Protein AF-0000000085045899 (afdb_homodimer)

Solvent-accessible surface area (backbone atoms only — not comparable to full-atom values): 15196 Å² total; per-residue (Å²): 88,76,44,73,64,54,84,86,39,36,62,47,49,21,53,46,34,35,70,68,71,35,73,58,49,57,67,59,37,42,55,34,45,53,58,45,74,71,32,87,52,40,51,44,39,30,31,39,57,98,92,35,63,47,31,40,37,30,33,37,62,45,80,40,88,75,44,80,58,29,30,30,34,50,73,43,75,41,57,39,74,95,51,65,90,69,50,59,64,56,54,50,51,51,51,51,51,50,51,31,48,74,72,57,22,41,32,44,31,35,72,42,58,68,52,76,88,34,51,65,57,51,52,51,41,43,75,70,59,31,42,78,52,23,37,24,31,42,26,79,53,134,88,77,43,73,64,56,85,86,41,35,61,47,49,19,54,46,32,34,70,68,71,35,72,58,50,56,68,57,36,43,53,34,44,54,59,45,75,71,32,87,51,40,50,44,40,31,32,37,56,94,93,34,63,45,30,40,38,30,34,37,59,45,80,42,87,73,43,79,58,28,28,30,35,49,75,42,76,41,56,41,74,93,52,67,89,69,50,58,64,56,55,49,50,50,50,51,52,50,52,30,49,74,72,57,22,42,31,44,30,37,70,41,60,67,52,77,89,34,50,64,57,54,53,51,41,42,75,70,59,31,42,79,54,23,37,24,30,41,25,79,53,132

InterPro domains:
  IPR000182 GNAT domain [PF00583] (26-130)
  IPR000182 GNAT domain [PS51186] (1-142)
  IPR016181 Acyl-CoA N-acyltransferase [SSF55729] (1-131)
  IPR050832 Bacterial Acetyltransferase [PTHR43877] (2-140)

Radius of gyration: 19.24 Å; Cα contacts (8 Å, |Δi|>4): 571; chains: 2; bounding box: 38×59×46 Å

Foldseek 3Di:
DKDWDDLVCLVLVQVQCVQVVHHDDSVVSSVVVVVQVVDPQKTKMFDDDPNHTFWMWIKGWAQDPVDGAIEIETDDTGGHPVCPPVCRSVVRVVVVVVVCVVVRHDYYYYDDDDDPVCVVVVVVCVVVPDDDDDDDDDDDDD/DKDWDDLVCLQLVQVQCVQVVHHDDSVVSSVVVVVQVVDPQKTKMFDDDPNHTFWMWIKGWAQDPVDGAIEIETDDTGGHPVCPPVCRSVVRVVVVVVVCVVVRHDYYYYDDDDDPVCVVVVVVCVVVPDDDDDDDDDDDDD

Nearest PDB structures (foldseek):
  8a9n-assembly1_B  TM=8.758E-01  e=1.890E-12  Acinetobacter baumannii
  8a9o-assembly1_A  TM=8.735E-01  e=2.299E-12  Acinetobacter baumannii
  8a9o-assembly1_B  TM=8.723E-01  e=9.058E-12  Acinetobacter baumannii
  4yfj-assembly1_A  TM=8.012E-01  e=1.630E-11  Pseudomonas aeruginosa
  7n1l-assembly7_P  TM=8.371E-01  e=1.501E-10  Brucella abortus 2308

Sequence (284 aa):
MIREATKQDIGGLAELMGELGYPTNIDEMNYRMSNILSNNAYQTYVYEEDEKLLGMIGMILCYRFEKSESYIRVVAFVVNSGLRGNGIGTKLLNEAENWAKKQGAKMVTLNSGNRTERNDAHNYYIRRGFEGKATGFYKQLNMIREATKQDIGGLAELMGELGYPTNIDEMNYRMSNILSNNAYQTYVYEEDEKLLGMIGMILCYRFEKSESYIRVVAFVVNSGLRGNGIGTKLLNEAENWAKKQGAKMVTLNSGNRTERNDAHNYYIRRGFEGKATGFYKQLN

Secondary structure (DSSP, 8-state):
-EEE--GGGHHHHHHHHHHHT----HHHHHHHHHHHHT-TTEEEEEEEETTEEEEEEEEEEE--SS-SSEEEEEEEEEE-GGGTTSSHHHHHHHHHHHHHHHTTEEEEEEEEE-SGGGHHHHHHHHHTT-EEEEEEEEEE--/-EEE--GGGHHHHHHHHHHHT----HHHHHHHHHHHHT-TTEEEEEEEETTEEEEEEEEEEE--SS-SSEEEEEEEEEE-GGGTTSSHHHHHHHHHHHHHHHTTEEEEEEEEE-SGGGHHHHHHHHHTT-EEEEEEEEEE--

pLDDT: mean 96.41, std 4.26, range [71.75, 98.88]

Structure (mmCIF, N/CA/C/O backbone):
data_AF-0000000085045899-model_v1
#
loop_
_entity.id
_entity.type
_entity.pdbx_description
1 polymer 'GCN5-related N-acetyltransferase'
#
loop_
_atom_site.group_PDB
_atom_site.id
_atom_site.type_symbol
_atom_site.label_atom_id
_atom_site.label_alt_id
_atom_site.label_comp_id
_atom_site.label_asym_id
_atom_site.label_entity_id
_atom_site.label_seq_id
_atom_site.pdbx_PDB_ins_code
_atom_site.Cartn_x
_atom_site.Cartn_y
_atom_site.Cartn_z
_atom_site.occupancy
_atom_site.B_iso_or_equiv
_atom_site.auth_seq_id
_atom_site.auth_comp_id
_atom_site.auth_asym_id
_atom_site.auth_atom_id
_atom_site.pdbx_PDB_model_num
ATOM 1 N N . MET A 1 1 ? -3.051 -27.109 -5.91 1 94.62 1 MET A N 1
ATOM 2 C CA . MET A 1 1 ? -3.424 -26.828 -4.527 1 94.62 1 MET A CA 1
ATOM 3 C C . MET A 1 1 ? -2.873 -25.484 -4.078 1 94.62 1 MET A C 1
ATOM 5 O O . MET A 1 1 ? -1.792 -25.078 -4.504 1 94.62 1 MET A O 1
ATOM 9 N N . ILE A 1 2 ? -3.588 -24.781 -3.232 1 98.06 2 ILE A N 1
ATOM 10 C CA . ILE A 1 2 ? -3.145 -23.516 -2.658 1 98.06 2 ILE A CA 1
ATOM 11 C C . ILE A 1 2 ? -2.521 -23.766 -1.285 1 98.06 2 ILE A C 1
ATOM 13 O O . ILE A 1 2 ? -3.072 -24.516 -0.474 1 98.06 2 ILE A O 1
ATOM 17 N N . ARG A 1 3 ? -1.423 -23.156 -1.038 1 98.5 3 ARG A N 1
ATOM 18 C CA . ARG A 1 3 ? -0.764 -23.234 0.262 1 98.5 3 ARG A CA 1
ATOM 19 C C . ARG A 1 3 ? 0.099 -22 0.51 1 98.5 3 ARG A C 1
ATOM 21 O O . ARG A 1 3 ? 0.328 -21.203 -0.402 1 98.5 3 ARG A O 1
ATOM 28 N N . GLU A 1 4 ? 0.569 -21.875 1.759 1 98.62 4 GLU A N 1
ATOM 29 C CA . GLU A 1 4 ? 1.488 -20.797 2.078 1 98.62 4 GLU A CA 1
ATOM 30 C C . GLU A 1 4 ? 2.865 -21.031 1.466 1 98.62 4 GLU A C 1
ATOM 32 O O . GLU A 1 4 ? 3.35 -22.172 1.445 1 98.62 4 GLU A O 1
ATOM 37 N N . ALA A 1 5 ? 3.447 -20.016 0.967 1 98.75 5 ALA A N 1
ATOM 38 C CA . ALA A 1 5 ? 4.809 -20.109 0.446 1 98.75 5 ALA A CA 1
ATOM 39 C C . ALA A 1 5 ? 5.812 -20.359 1.569 1 98.75 5 ALA A C 1
ATOM 41 O O . ALA A 1 5 ? 5.602 -19.922 2.703 1 98.75 5 ALA A O 1
ATOM 42 N N . THR A 1 6 ? 6.887 -21.062 1.275 1 98.06 6 THR A N 1
ATOM 43 C CA . THR A 1 6 ? 7.988 -21.297 2.203 1 98.06 6 THR A CA 1
ATOM 44 C C . THR A 1 6 ? 9.328 -20.969 1.547 1 98.06 6 THR A C 1
ATOM 46 O O . THR A 1 6 ? 9.383 -20.672 0.353 1 98.06 6 THR A O 1
ATOM 49 N N . LYS A 1 7 ? 10.375 -21.078 2.32 1 97.5 7 LYS A N 1
ATOM 50 C CA . LYS A 1 7 ? 11.719 -20.812 1.811 1 97.5 7 LYS A CA 1
ATOM 51 C C . LYS A 1 7 ? 12.102 -21.828 0.735 1 97.5 7 LYS A C 1
ATOM 53 O O . LYS A 1 7 ? 12.977 -21.562 -0.089 1 97.5 7 LYS A O 1
ATOM 58 N N . GLN A 1 8 ? 11.453 -22.906 0.696 1 97.62 8 GLN A N 1
ATOM 59 C CA . GLN A 1 8 ? 11.766 -23.938 -0.283 1 97.62 8 GLN A CA 1
ATOM 60 C C . GLN A 1 8 ? 11.211 -23.578 -1.659 1 97.62 8 GLN A C 1
ATOM 62 O O . GLN A 1 8 ? 11.562 -24.203 -2.66 1 97.62 8 GLN A O 1
ATOM 67 N N . ASP A 1 9 ? 10.43 -22.531 -1.702 1 98.44 9 ASP A N 1
ATOM 68 C CA . ASP A 1 9 ? 9.727 -22.188 -2.938 1 98.44 9 ASP A CA 1
ATOM 69 C C . ASP A 1 9 ? 10.492 -21.141 -3.732 1 98.44 9 ASP A C 1
ATOM 71 O O . ASP A 1 9 ? 10.023 -20.672 -4.773 1 98.44 9 ASP A O 1
ATOM 75 N N . ILE A 1 10 ? 11.648 -20.75 -3.334 1 98.56 10 ILE A N 1
ATOM 76 C CA . ILE A 1 10 ? 12.367 -19.609 -3.867 1 98.56 10 ILE A CA 1
ATOM 77 C C . ILE A 1 10 ? 12.555 -19.766 -5.375 1 98.56 10 ILE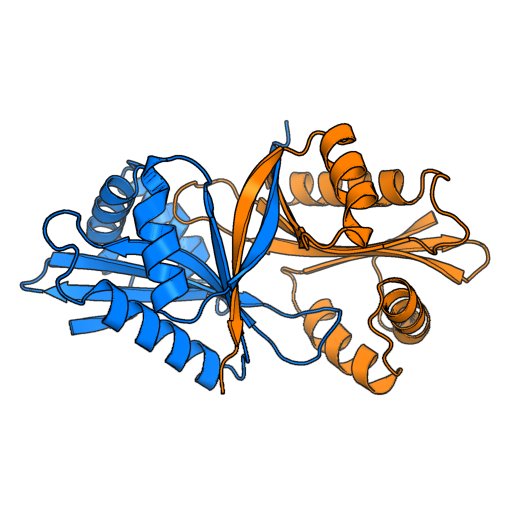 A C 1
ATOM 79 O O . ILE A 1 10 ? 12.344 -18.812 -6.137 1 98.56 10 ILE A O 1
ATOM 83 N N . GLY A 1 11 ? 12.953 -20.906 -5.801 1 98.12 11 GLY A N 1
ATOM 84 C CA . GLY A 1 11 ? 13.125 -21.125 -7.227 1 98.12 11 GLY A CA 1
ATOM 85 C C . GLY A 1 11 ? 11.859 -20.922 -8.023 1 98.12 11 GLY A C 1
ATOM 86 O O . GLY A 1 11 ? 11.859 -20.219 -9.031 1 98.12 11 GLY A O 1
ATOM 87 N N . GLY A 1 12 ? 10.75 -21.562 -7.633 1 98.06 12 GLY A N 1
ATOM 88 C CA . GLY A 1 12 ? 9.469 -21.406 -8.297 1 98.06 12 GLY A CA 1
ATOM 89 C C . GLY A 1 12 ? 8.961 -19.969 -8.266 1 98.06 12 GLY A C 1
ATOM 90 O O . GLY A 1 12 ? 8.352 -19.5 -9.227 1 98.06 12 GLY A O 1
ATOM 91 N N . LEU A 1 13 ? 9.242 -19.281 -7.176 1 98.62 13 LEU A N 1
ATOM 92 C CA . LEU A 1 13 ? 8.844 -17.875 -7.059 1 98.62 13 LEU A CA 1
ATOM 93 C C . LEU A 1 13 ? 9.633 -17 -8.023 1 98.62 13 LEU A C 1
ATOM 95 O O . LEU A 1 13 ? 9.086 -16.078 -8.625 1 98.62 13 LEU A O 1
ATOM 99 N N . ALA A 1 14 ? 10.906 -17.328 -8.133 1 98.44 14 ALA A N 1
ATOM 100 C CA . ALA A 1 14 ? 11.727 -16.594 -9.094 1 98.44 14 ALA A CA 1
ATOM 101 C C . ALA A 1 14 ? 11.195 -16.766 -10.516 1 98.44 14 ALA A C 1
ATOM 103 O O . ALA A 1 14 ? 11.141 -15.797 -11.281 1 98.44 14 ALA A O 1
ATOM 104 N N . GLU A 1 15 ? 10.82 -17.953 -10.852 1 97.44 15 GLU A N 1
ATOM 105 C CA . GLU A 1 15 ? 10.25 -18.219 -12.164 1 97.44 15 GLU A CA 1
ATOM 106 C C . GLU A 1 15 ? 8.969 -17.422 -12.383 1 97.44 15 GLU A C 1
ATOM 108 O O . GLU A 1 15 ? 8.773 -16.828 -13.453 1 97.44 15 GLU A O 1
ATOM 113 N N . LEU A 1 16 ? 8.125 -17.344 -11.406 1 97.56 16 LEU A N 1
ATOM 114 C CA . LEU A 1 16 ? 6.863 -16.609 -11.5 1 97.56 16 LEU A CA 1
ATOM 115 C C . LEU A 1 16 ? 7.109 -15.117 -11.633 1 97.56 16 LEU A C 1
ATOM 117 O O . LEU A 1 16 ? 6.352 -14.414 -12.305 1 97.56 16 LEU A O 1
ATOM 121 N N . MET A 1 17 ? 8.18 -14.625 -10.93 1 97.75 17 MET A N 1
ATOM 122 C CA . MET A 1 17 ? 8.547 -13.227 -11.109 1 97.75 17 MET A CA 1
ATOM 123 C C . MET A 1 17 ? 8.867 -12.93 -12.57 1 97.75 17 MET A C 1
ATOM 125 O O . MET A 1 17 ? 8.531 -11.859 -13.078 1 97.75 17 MET A O 1
ATOM 129 N N . GLY A 1 18 ? 9.508 -13.844 -13.211 1 95.56 18 GLY A N 1
ATOM 130 C CA . GLY A 1 18 ? 9.727 -13.711 -14.641 1 95.56 18 GLY A CA 1
ATOM 131 C C . GLY A 1 18 ? 8.438 -13.617 -15.438 1 95.56 18 GLY A C 1
ATOM 132 O O . GLY A 1 18 ? 8.328 -12.789 -16.344 1 95.56 18 GLY A O 1
ATOM 133 N N . GLU A 1 19 ? 7.41 -14.445 -15.094 1 92.62 19 GLU A N 1
ATOM 134 C CA . GLU A 1 19 ? 6.094 -14.414 -15.727 1 92.62 19 GLU A CA 1
ATOM 135 C C . GLU A 1 19 ? 5.43 -13.047 -15.547 1 92.62 19 GLU A C 1
ATOM 137 O O . GLU A 1 19 ? 4.719 -12.578 -16.438 1 92.62 19 GLU A O 1
ATOM 142 N N . LEU A 1 20 ? 5.723 -12.414 -14.445 1 92.94 20 LEU A N 1
ATOM 143 C CA . LEU A 1 20 ? 5.141 -11.117 -14.125 1 92.94 20 LEU A CA 1
ATOM 144 C C . LEU A 1 20 ? 5.848 -10 -14.883 1 92.94 20 LEU A C 1
ATOM 146 O O . LEU A 1 20 ? 5.355 -8.867 -14.938 1 92.94 20 LEU A O 1
ATOM 150 N N . GLY A 1 21 ? 7 -10.352 -15.477 1 92.75 21 GLY A N 1
ATOM 151 C CA . GLY A 1 21 ? 7.73 -9.367 -16.266 1 92.75 21 GLY A CA 1
ATOM 152 C C . GLY A 1 21 ? 8.969 -8.836 -15.57 1 92.75 21 GLY A C 1
ATOM 153 O O . GLY A 1 21 ? 9.547 -7.844 -16 1 92.75 21 GLY A O 1
ATOM 154 N N . TYR A 1 22 ? 9.375 -9.523 -14.445 1 96.38 22 TYR A N 1
ATOM 155 C CA . TYR A 1 22 ? 10.523 -9.094 -13.648 1 96.38 22 TYR A CA 1
ATOM 156 C C . TYR A 1 22 ? 11.484 -10.25 -13.422 1 96.38 22 TYR A C 1
ATOM 158 O O . TYR A 1 22 ? 11.633 -10.742 -12.305 1 96.38 22 TYR A O 1
ATOM 166 N N . PRO A 1 23 ? 12.141 -10.586 -14.523 1 97.19 23 PRO A N 1
ATOM 167 C CA . PRO A 1 23 ? 13.094 -11.68 -14.344 1 97.19 23 PRO A CA 1
ATOM 168 C C . PRO A 1 23 ? 14.102 -11.422 -13.227 1 97.19 23 PRO A C 1
ATOM 170 O O . PRO A 1 23 ? 14.531 -10.289 -13.031 1 97.19 23 PRO A O 1
ATOM 173 N N . THR A 1 24 ? 14.391 -12.438 -12.453 1 97.69 24 THR A N 1
ATOM 174 C CA . THR A 1 24 ? 15.305 -12.336 -11.32 1 97.69 24 THR A CA 1
ATOM 175 C C . THR A 1 24 ? 16.031 -13.664 -11.102 1 97.69 24 THR A C 1
ATOM 177 O O . THR A 1 24 ? 15.625 -14.695 -11.633 1 97.69 24 THR A O 1
ATOM 180 N N . ASN A 1 25 ? 17.125 -13.617 -10.383 1 97.31 25 ASN A N 1
ATOM 181 C CA . ASN A 1 25 ? 17.828 -14.859 -10.047 1 97.31 25 ASN A CA 1
ATOM 182 C C . ASN A 1 25 ? 17.484 -15.328 -8.641 1 97.31 25 ASN A C 1
ATOM 184 O O . ASN A 1 25 ? 16.828 -14.609 -7.879 1 97.31 25 ASN A O 1
ATOM 188 N N . ILE A 1 26 ? 17.922 -16.5 -8.336 1 97.94 26 ILE A N 1
ATOM 189 C CA . ILE A 1 26 ? 17.562 -17.188 -7.102 1 97.94 26 ILE A CA 1
ATOM 190 C C . ILE A 1 26 ? 18.078 -16.391 -5.902 1 97.94 26 ILE A C 1
ATOM 192 O O . ILE A 1 26 ? 17.406 -16.281 -4.883 1 97.94 26 ILE A O 1
ATOM 196 N N . ASP A 1 27 ? 19.25 -15.828 -6.031 1 98.25 27 ASP A N 1
ATOM 197 C CA . ASP A 1 27 ? 19.844 -15.094 -4.922 1 98.25 27 ASP A CA 1
ATOM 198 C C . ASP A 1 27 ? 19.047 -13.836 -4.59 1 98.25 27 ASP A C 1
ATOM 200 O O . ASP A 1 27 ? 18.781 -13.555 -3.422 1 98.25 27 ASP A O 1
ATOM 204 N N . GLU A 1 28 ? 18.688 -13.156 -5.574 1 98.19 28 GLU A N 1
ATOM 205 C CA . GLU A 1 28 ? 17.875 -11.961 -5.379 1 98.19 28 GLU A CA 1
ATOM 206 C C . GLU A 1 28 ? 16.5 -12.305 -4.816 1 98.19 28 GLU A C 1
ATOM 208 O O . GLU A 1 28 ? 16.016 -11.641 -3.902 1 98.19 28 GLU A O 1
ATOM 213 N N . MET A 1 29 ? 15.961 -13.352 -5.387 1 98.62 29 MET A N 1
ATOM 214 C CA . MET A 1 29 ? 14.648 -13.766 -4.887 1 98.62 29 MET A CA 1
ATOM 215 C C . MET A 1 29 ? 14.742 -14.227 -3.434 1 98.62 29 MET A C 1
ATOM 217 O O . MET A 1 29 ? 13.852 -13.93 -2.631 1 98.62 29 MET A O 1
ATOM 221 N N . ASN A 1 30 ? 15.766 -14.898 -3.135 1 98.62 30 ASN A N 1
ATOM 222 C CA . ASN A 1 30 ? 15.977 -15.328 -1.756 1 98.62 30 ASN A CA 1
ATOM 223 C C . ASN A 1 30 ? 16.078 -14.133 -0.808 1 98.62 30 ASN A C 1
ATOM 225 O O . ASN A 1 30 ? 15.484 -14.156 0.278 1 98.62 30 ASN A O 1
ATOM 229 N N . TYR A 1 31 ? 16.766 -13.164 -1.213 1 98.44 31 TYR A N 1
ATOM 230 C CA . TYR A 1 31 ? 16.906 -11.953 -0.411 1 98.44 31 TYR A CA 1
ATOM 231 C C . TYR A 1 31 ? 15.547 -11.305 -0.178 1 98.44 31 TYR A C 1
ATOM 233 O O . TYR A 1 31 ? 15.18 -11.008 0.962 1 98.44 31 TYR A O 1
ATOM 241 N N . ARG A 1 32 ? 14.844 -11.117 -1.212 1 98.5 32 ARG A N 1
ATOM 242 C CA . ARG A 1 32 ? 13.531 -10.484 -1.119 1 98.5 32 ARG A CA 1
ATOM 243 C C . ARG A 1 32 ? 12.602 -11.281 -0.212 1 98.5 32 ARG A C 1
ATOM 245 O O . ARG A 1 32 ? 11.969 -10.719 0.685 1 98.5 32 ARG A O 1
ATOM 252 N N . MET A 1 33 ? 12.602 -12.602 -0.404 1 98.56 33 MET A N 1
ATOM 253 C CA . MET A 1 33 ? 11.664 -13.445 0.33 1 98.56 33 MET A CA 1
ATOM 254 C C . MET A 1 33 ? 12.086 -13.586 1.788 1 98.56 33 MET A C 1
ATOM 256 O O . MET A 1 33 ? 11.25 -13.789 2.666 1 98.56 33 MET A O 1
ATOM 260 N N . SER A 1 34 ? 13.352 -13.438 2.031 1 98.19 34 SER A N 1
ATOM 261 C CA . SER A 1 34 ? 13.781 -13.445 3.424 1 98.19 34 SER A CA 1
ATOM 262 C C . SER A 1 34 ? 13.156 -12.305 4.207 1 98.19 34 SER A C 1
ATOM 264 O O . SER A 1 34 ? 12.734 -12.484 5.355 1 98.19 34 SER A O 1
ATOM 266 N N . ASN A 1 35 ? 13.062 -11.125 3.611 1 97.31 35 ASN A N 1
ATOM 267 C CA . ASN A 1 35 ? 12.422 -9.977 4.238 1 97.31 35 ASN A CA 1
ATOM 268 C C . ASN A 1 35 ? 10.914 -10.172 4.355 1 97.31 35 ASN A C 1
ATOM 270 O O . ASN A 1 35 ? 10.32 -9.859 5.391 1 97.31 35 ASN A O 1
ATOM 274 N N . ILE A 1 36 ? 10.359 -10.75 3.326 1 98.38 36 ILE A N 1
ATOM 275 C CA . ILE A 1 36 ? 8.914 -10.867 3.244 1 98.38 36 ILE A CA 1
ATOM 276 C C . ILE A 1 36 ? 8.43 -11.977 4.176 1 98.38 36 ILE A C 1
ATOM 278 O O . ILE A 1 36 ? 7.492 -11.781 4.953 1 98.38 36 ILE A O 1
ATOM 282 N N . LEU A 1 37 ? 9.117 -13.109 4.152 1 97.75 37 LEU A N 1
ATOM 283 C CA . LEU A 1 37 ? 8.664 -14.273 4.914 1 97.75 37 LEU A CA 1
ATOM 284 C C . LEU A 1 37 ? 8.906 -14.07 6.41 1 97.75 37 LEU A C 1
ATOM 286 O O . LEU A 1 37 ? 8.227 -14.68 7.238 1 97.75 37 LEU A O 1
ATOM 290 N N . SER A 1 38 ? 9.797 -13.203 6.77 1 96.69 38 SER A N 1
ATOM 291 C CA . SER A 1 38 ? 10.109 -12.969 8.172 1 96.69 38 SER A CA 1
ATOM 292 C C . SER A 1 38 ? 9.211 -11.891 8.766 1 96.69 38 SER A C 1
ATOM 294 O O . SER A 1 38 ? 9.281 -11.602 9.969 1 96.69 38 SER A O 1
ATOM 296 N N . ASN A 1 39 ? 8.453 -11.25 8.016 1 97.12 39 ASN A N 1
ATOM 297 C CA . ASN A 1 39 ? 7.559 -10.172 8.422 1 97.12 39 ASN A CA 1
ATOM 298 C C . ASN A 1 39 ? 6.117 -10.664 8.555 1 97.12 39 ASN A C 1
ATOM 300 O O . ASN A 1 39 ? 5.469 -10.977 7.555 1 97.12 39 ASN A O 1
ATOM 304 N N . ASN A 1 40 ? 5.566 -10.617 9.742 1 95.94 40 ASN A N 1
ATOM 305 C CA . ASN A 1 40 ? 4.262 -11.195 10.031 1 95.94 40 ASN A CA 1
ATOM 306 C C . ASN A 1 40 ? 3.137 -10.406 9.367 1 95.94 40 ASN A C 1
ATOM 308 O O . ASN A 1 40 ? 1.998 -10.875 9.312 1 95.94 40 ASN A O 1
ATOM 312 N N . ALA A 1 41 ? 3.441 -9.258 8.891 1 97.5 41 ALA A N 1
ATOM 313 C CA . ALA A 1 41 ? 2.418 -8.477 8.203 1 97.5 41 ALA A CA 1
ATOM 314 C C . ALA A 1 41 ? 2.195 -9 6.781 1 97.5 41 ALA A C 1
ATOM 316 O O . ALA A 1 41 ? 1.201 -8.656 6.137 1 97.5 41 ALA A O 1
ATOM 317 N N . TYR A 1 42 ? 3.148 -9.773 6.32 1 98.62 42 TYR A N 1
ATOM 318 C CA . TYR A 1 42 ? 3.053 -10.289 4.961 1 98.62 42 TYR A CA 1
ATOM 319 C C . TYR A 1 42 ? 2.492 -11.703 4.949 1 98.62 42 TYR A C 1
ATOM 321 O O . TYR A 1 42 ? 2.643 -12.445 5.926 1 98.62 42 TYR A O 1
ATOM 329 N N . GLN A 1 43 ? 1.85 -12 3.875 1 98.75 43 GLN A N 1
ATOM 330 C CA . GLN A 1 43 ? 1.394 -13.352 3.574 1 98.75 43 GLN A CA 1
ATOM 331 C C . GLN A 1 43 ? 1.499 -13.648 2.082 1 98.75 43 GLN A C 1
ATOM 333 O O . 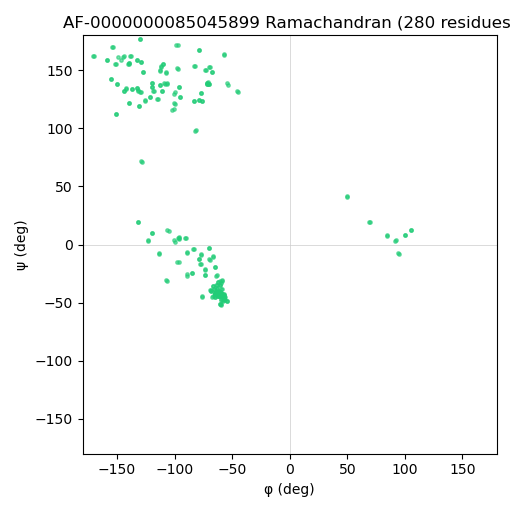GLN A 1 43 ? 1.165 -12.805 1.249 1 98.75 43 GLN A O 1
ATOM 338 N N . THR A 1 44 ? 2.07 -14.781 1.79 1 98.88 44 THR A N 1
ATOM 339 C CA . THR A 1 44 ? 2.205 -15.203 0.401 1 98.88 44 THR A CA 1
ATOM 340 C C . THR A 1 44 ? 1.602 -16.594 0.196 1 98.88 44 THR A C 1
ATOM 342 O O . THR A 1 44 ? 1.955 -17.547 0.902 1 98.88 44 THR A O 1
ATOM 345 N N . TYR A 1 45 ? 0.671 -16.656 -0.746 1 98.88 45 TYR A N 1
ATOM 346 C CA . TYR A 1 45 ? 0.12 -17.938 -1.164 1 98.88 45 TYR A CA 1
ATOM 347 C C . TYR A 1 45 ? 0.62 -18.328 -2.553 1 98.88 45 TYR A C 1
ATOM 349 O O . TYR A 1 45 ? 0.849 -17.453 -3.396 1 98.88 45 TYR A O 1
ATOM 357 N N . VAL A 1 46 ? 0.758 -19.656 -2.74 1 98.81 46 VAL A N 1
ATOM 358 C CA . VAL A 1 46 ? 1.125 -20.188 -4.051 1 98.81 46 VAL A CA 1
ATOM 359 C C . VAL A 1 46 ? 0.131 -21.266 -4.469 1 98.81 46 VAL A C 1
ATOM 361 O O . VAL A 1 46 ? -0.535 -21.875 -3.623 1 98.81 46 VAL A O 1
ATOM 364 N N . TYR A 1 47 ? -0.066 -21.359 -5.738 1 98.56 47 TYR A N 1
ATOM 365 C CA . TYR A 1 47 ? -0.759 -22.484 -6.344 1 98.56 47 TYR A CA 1
ATOM 366 C C . TYR A 1 47 ? 0.233 -23.469 -6.941 1 98.56 47 TYR A C 1
ATOM 368 O O . TYR A 1 47 ? 1.032 -23.109 -7.809 1 98.56 47 TYR A O 1
ATOM 376 N N . GLU A 1 48 ? 0.161 -24.688 -6.473 1 97.94 48 GLU A N 1
ATOM 377 C CA . GLU A 1 48 ? 1.091 -25.719 -6.91 1 97.94 48 GLU A CA 1
ATOM 378 C C . GLU A 1 48 ? 0.352 -26.875 -7.582 1 97.94 48 GLU A C 1
ATOM 380 O O . GLU A 1 48 ? -0.7 -27.312 -7.105 1 97.94 48 GLU A O 1
ATOM 385 N N . GLU A 1 49 ? 0.831 -27.266 -8.695 1 95.5 49 GLU A N 1
ATOM 386 C CA . GLU A 1 49 ? 0.396 -28.469 -9.383 1 95.5 49 GLU A CA 1
ATOM 387 C C . GLU A 1 49 ? 1.586 -29.25 -9.945 1 95.5 49 GLU A C 1
ATOM 389 O O . GLU A 1 49 ? 2.461 -28.672 -10.586 1 95.5 49 GLU A O 1
ATOM 394 N N . ASP A 1 50 ? 1.601 -30.641 -9.719 1 94 50 ASP A N 1
ATOM 395 C CA . ASP A 1 50 ? 2.66 -31.516 -10.211 1 94 50 ASP A CA 1
ATOM 396 C C . ASP A 1 50 ? 4.039 -30.953 -9.859 1 94 50 ASP A C 1
ATOM 398 O O . ASP A 1 50 ? 4.91 -30.844 -10.719 1 94 50 ASP A O 1
ATOM 402 N N . GLU A 1 51 ? 4.211 -30.438 -8.656 1 93.62 51 GLU A N 1
ATOM 403 C CA . GLU A 1 51 ? 5.453 -29.969 -8.047 1 93.62 51 GLU A CA 1
ATOM 404 C C . GLU A 1 51 ? 5.957 -28.703 -8.727 1 93.62 51 GLU A C 1
ATOM 406 O O . GLU A 1 51 ? 7.137 -28.375 -8.625 1 93.62 51 GLU A O 1
ATOM 411 N N . LYS A 1 52 ? 5.078 -28.047 -9.414 1 95.88 52 LYS A N 1
ATOM 412 C CA . LYS A 1 52 ? 5.41 -26.766 -10.055 1 95.88 52 LYS A CA 1
ATOM 413 C C . LYS A 1 52 ? 4.527 -25.641 -9.523 1 95.88 52 LYS A C 1
ATOM 415 O O . LYS A 1 52 ? 3.322 -25.828 -9.352 1 95.88 52 LYS A O 1
ATOM 420 N N . LEU A 1 53 ? 5.176 -24.562 -9.25 1 97.94 53 LEU A N 1
ATOM 421 C CA . LEU A 1 53 ? 4.398 -23.391 -8.891 1 97.94 53 LEU A CA 1
ATOM 422 C C . LEU A 1 53 ? 3.812 -22.719 -10.133 1 97.94 53 LEU A C 1
ATOM 424 O O . LEU A 1 53 ? 4.551 -22.344 -11.047 1 97.94 53 LEU A O 1
ATOM 428 N N . LEU A 1 54 ? 2.486 -22.547 -10.133 1 97.81 54 LEU A N 1
ATOM 429 C CA . LEU A 1 54 ? 1.808 -22.031 -11.32 1 97.81 54 LEU A CA 1
ATOM 430 C C . LEU A 1 54 ? 1.218 -20.641 -11.055 1 97.81 54 LEU A C 1
ATOM 432 O O . LEU A 1 54 ? 0.722 -19.984 -11.977 1 97.81 54 LEU A O 1
ATOM 436 N N . GLY A 1 55 ? 1.249 -20.188 -9.836 1 98.38 55 GLY A N 1
ATOM 437 C CA . GLY A 1 55 ? 0.764 -18.859 -9.484 1 98.38 55 GLY A CA 1
ATOM 438 C C . GLY A 1 55 ? 1.109 -18.469 -8.062 1 98.38 55 GLY A C 1
ATOM 439 O O . GLY A 1 55 ? 1.471 -19.312 -7.242 1 98.38 55 GLY A O 1
ATOM 440 N N . MET A 1 56 ? 1.027 -17.203 -7.805 1 98.75 56 MET A N 1
ATOM 441 C CA . MET A 1 56 ? 1.254 -16.672 -6.461 1 98.75 56 MET A CA 1
ATOM 442 C C . MET A 1 56 ? 0.462 -15.391 -6.238 1 98.75 56 MET A C 1
ATOM 444 O O . MET A 1 56 ? 0.081 -14.719 -7.199 1 98.75 56 MET A O 1
ATOM 448 N N . ILE A 1 57 ? 0.186 -15.133 -4.98 1 98.88 57 ILE A N 1
ATOM 449 C CA . ILE A 1 57 ? -0.347 -13.852 -4.523 1 98.88 57 ILE A CA 1
ATOM 450 C C . ILE A 1 57 ? 0.323 -13.453 -3.211 1 98.88 57 ILE A C 1
ATOM 452 O O . ILE A 1 57 ? 0.393 -14.25 -2.273 1 98.88 57 ILE A O 1
ATOM 456 N N . GLY A 1 58 ? 0.933 -12.328 -3.213 1 98.81 58 GLY A N 1
ATOM 457 C CA . GLY A 1 58 ? 1.566 -11.758 -2.031 1 98.81 58 GLY A CA 1
ATOM 458 C C . GLY A 1 58 ? 0.88 -10.508 -1.527 1 98.81 58 GLY A C 1
ATOM 459 O O . GLY A 1 58 ? 0.493 -9.641 -2.32 1 98.81 58 GLY A O 1
ATOM 460 N N . MET A 1 59 ? 0.735 -10.438 -0.226 1 98.81 59 MET A N 1
ATOM 461 C CA . MET A 1 59 ? -0.048 -9.359 0.367 1 98.81 59 MET A CA 1
ATOM 462 C C . MET A 1 59 ? 0.639 -8.812 1.614 1 98.81 59 MET A C 1
ATOM 464 O O . MET A 1 59 ? 1.532 -9.453 2.17 1 98.81 59 MET A O 1
ATOM 468 N N . ILE A 1 60 ? 0.22 -7.641 1.989 1 98.81 60 ILE A N 1
ATOM 469 C CA . ILE A 1 60 ? 0.631 -7.027 3.248 1 98.81 60 ILE A CA 1
ATOM 470 C C . ILE A 1 60 ? -0.594 -6.496 3.986 1 98.81 60 ILE A C 1
ATOM 472 O O . ILE A 1 60 ? -1.502 -5.93 3.371 1 98.81 60 ILE A O 1
ATOM 476 N N . LEU A 1 61 ? -0.713 -6.797 5.305 1 98.5 61 LEU A N 1
ATOM 477 C CA . LEU A 1 61 ? -1.729 -6.23 6.184 1 98.5 61 LEU A CA 1
ATOM 478 C C . LEU A 1 61 ? -1.367 -4.801 6.578 1 98.5 61 LEU A C 1
ATOM 480 O O . LEU A 1 61 ? -0.25 -4.543 7.031 1 98.5 61 LEU A O 1
ATOM 484 N N . CYS A 1 62 ? -2.33 -3.875 6.438 1 98.5 62 CYS A N 1
ATOM 485 C CA . CYS A 1 62 ? -2.055 -2.461 6.668 1 98.5 62 CYS A CA 1
ATOM 486 C C . CYS A 1 62 ? -3.121 -1.834 7.555 1 98.5 62 CYS A C 1
ATOM 488 O O . CYS A 1 62 ? -4.23 -2.359 7.668 1 98.5 62 CYS A O 1
ATOM 490 N N . TYR A 1 63 ? -2.771 -0.737 8.164 1 98 63 TYR A N 1
ATOM 491 C CA . TYR A 1 63 ? -3.668 0.084 8.977 1 98 63 TYR A CA 1
ATOM 492 C C . TYR A 1 63 ? -3.924 1.429 8.305 1 98 63 TYR A C 1
ATOM 494 O O . TYR A 1 63 ? -3.086 1.924 7.547 1 98 63 TYR A O 1
ATOM 502 N N . ARG A 1 64 ? -5.066 1.975 8.625 1 96.75 64 ARG A N 1
ATOM 503 C CA . ARG A 1 64 ? -5.488 3.27 8.094 1 96.75 64 ARG A CA 1
ATOM 504 C C . ARG A 1 64 ? -5.477 4.336 9.188 1 96.75 64 ARG A C 1
ATOM 506 O O . ARG A 1 64 ? -5.66 4.027 10.367 1 96.75 64 ARG A O 1
ATOM 513 N N . PHE A 1 65 ? -5.332 5.543 8.703 1 98.06 65 PHE A N 1
ATOM 514 C CA . PHE A 1 65 ? -5.453 6.668 9.625 1 98.06 65 PHE A CA 1
ATOM 515 C C . PHE A 1 65 ? -6.902 7.137 9.711 1 98.06 65 PHE A C 1
ATOM 517 O O . PHE A 1 65 ? -7.316 7.699 10.727 1 98.06 65 PHE A O 1
ATOM 524 N N . GLU A 1 66 ? -7.652 6.871 8.625 1 96.88 66 GLU A N 1
ATOM 525 C CA . GLU A 1 66 ? -8.977 7.477 8.5 1 96.88 66 GLU A CA 1
ATOM 526 C C . GLU A 1 66 ? -10.07 6.512 8.953 1 96.88 66 GLU A C 1
ATOM 528 O O . GLU A 1 66 ? -11.211 6.918 9.156 1 96.88 66 GLU A O 1
ATOM 533 N N . LYS A 1 67 ? -9.75 5.246 9.086 1 96.25 67 LYS A N 1
ATOM 534 C CA . LYS A 1 67 ? -10.688 4.23 9.547 1 96.25 67 LYS A CA 1
ATOM 535 C C . LYS A 1 67 ? -10.008 3.242 10.492 1 96.25 67 LYS A C 1
ATOM 537 O O . LYS A 1 67 ? -8.797 3.037 10.422 1 96.25 67 LYS A O 1
ATOM 542 N N . SER A 1 68 ? -10.852 2.635 11.297 1 96.75 68 SER A N 1
ATOM 543 C CA . SER A 1 68 ? -10.312 1.709 12.289 1 96.75 68 SER A CA 1
ATOM 544 C C . SER A 1 68 ? -10.109 0.319 11.695 1 96.75 68 SER A C 1
ATOM 546 O O . SER A 1 68 ? -9.297 -0.461 12.195 1 96.75 68 SER A O 1
ATOM 548 N N . GLU A 1 69 ? -10.867 0.031 10.664 1 95.88 69 GLU A N 1
ATOM 549 C CA . GLU A 1 69 ? -10.734 -1.274 10.023 1 95.88 69 GLU A CA 1
ATOM 550 C C . GLU A 1 69 ? -9.406 -1.388 9.273 1 95.88 69 GLU A C 1
ATOM 552 O O . GLU A 1 69 ? -8.969 -0.434 8.633 1 95.88 69 GLU A O 1
ATOM 557 N N . SER A 1 70 ? -8.781 -2.529 9.391 1 97.69 70 SER A N 1
ATOM 558 C CA . SER A 1 70 ? -7.582 -2.809 8.609 1 97.69 70 SER A CA 1
ATOM 559 C C . SER A 1 70 ? -7.934 -3.213 7.184 1 97.69 70 SER A C 1
ATOM 561 O O . SER A 1 70 ? -9.109 -3.395 6.855 1 97.69 70 SER A O 1
ATOM 563 N N . TYR A 1 71 ? -6.918 -3.23 6.359 1 98.56 71 TYR A N 1
ATOM 564 C CA . TYR A 1 71 ? -7.047 -3.674 4.977 1 98.56 71 TYR A CA 1
ATOM 565 C C . TYR A 1 71 ? -5.793 -4.41 4.52 1 98.56 71 TYR A C 1
ATOM 567 O O . TYR A 1 71 ? -4.762 -4.375 5.199 1 98.56 71 TYR A O 1
ATOM 575 N N . ILE A 1 72 ? -5.953 -5.172 3.436 1 98.81 72 ILE A N 1
ATOM 576 C CA . ILE A 1 72 ? -4.766 -5.781 2.855 1 98.81 72 ILE A CA 1
ATOM 577 C C . ILE A 1 72 ? -4.484 -5.172 1.483 1 98.81 72 ILE A C 1
ATOM 579 O O . ILE A 1 72 ? -5.406 -4.715 0.801 1 98.81 72 ILE A O 1
ATOM 583 N N . ARG A 1 73 ? -3.258 -5.16 1.205 1 98.88 73 ARG A N 1
ATOM 584 C CA . ARG A 1 73 ? -2.814 -4.773 -0.13 1 98.88 73 ARG A CA 1
ATOM 585 C C . ARG A 1 73 ? -2.16 -5.945 -0.852 1 98.88 73 ARG A C 1
ATOM 587 O O . ARG A 1 73 ? -1.247 -6.578 -0.318 1 98.88 73 ARG A O 1
ATOM 594 N N . VAL A 1 74 ? -2.672 -6.227 -2.006 1 98.81 74 VAL A N 1
ATOM 595 C CA . VAL A 1 74 ? -2 -7.176 -2.885 1 98.81 74 VAL A CA 1
ATOM 596 C C . VAL A 1 74 ? -0.787 -6.512 -3.533 1 98.81 74 VAL A C 1
ATOM 598 O O . VAL A 1 74 ? -0.917 -5.484 -4.203 1 98.81 74 VAL A O 1
ATOM 601 N N . VAL A 1 75 ? 0.356 -7.121 -3.342 1 98.25 75 VAL A N 1
ATOM 602 C CA . VAL A 1 75 ? 1.612 -6.52 -3.775 1 98.25 75 VAL A CA 1
ATOM 603 C C . VAL A 1 75 ? 2.145 -7.258 -5 1 98.25 75 VAL A C 1
ATOM 605 O O . VAL A 1 75 ? 2.844 -6.676 -5.832 1 98.25 75 VAL A O 1
ATOM 608 N N . ALA A 1 76 ? 1.868 -8.508 -5.094 1 98.25 76 ALA A N 1
ATOM 609 C CA . ALA A 1 76 ? 2.221 -9.344 -6.234 1 98.25 76 ALA A CA 1
ATOM 610 C C . ALA A 1 76 ? 1.116 -10.352 -6.535 1 98.25 76 ALA A C 1
ATOM 612 O O . ALA A 1 76 ? 0.554 -10.961 -5.617 1 98.25 76 ALA A O 1
ATOM 613 N N . PHE A 1 77 ? 0.785 -10.469 -7.762 1 97.88 77 PHE A N 1
ATOM 614 C CA . PHE A 1 77 ? -0.245 -11.391 -8.227 1 97.88 77 PHE A CA 1
ATOM 615 C C . PHE A 1 77 ? 0.038 -11.844 -9.648 1 97.88 77 PHE A C 1
ATOM 617 O O . PHE A 1 77 ? -0.002 -11.039 -10.586 1 97.88 77 PHE A O 1
ATOM 624 N N . VAL A 1 78 ? 0.351 -13.141 -9.758 1 97.12 78 VAL A N 1
ATOM 625 C CA . VAL A 1 78 ? 0.734 -13.625 -11.086 1 97.12 78 VAL A CA 1
ATOM 626 C C . VAL A 1 78 ? 0.344 -15.094 -11.234 1 97.12 78 VAL A C 1
ATOM 628 O O . VAL A 1 78 ? 0.424 -15.859 -10.273 1 97.12 78 VAL A O 1
ATOM 631 N N . VAL A 1 79 ? -0.155 -15.406 -12.352 1 96.44 79 VAL A N 1
ATOM 632 C CA . VAL A 1 79 ? -0.418 -16.781 -12.781 1 96.44 79 VAL A CA 1
ATOM 633 C C . VAL A 1 79 ? 0.372 -17.094 -14.047 1 96.44 79 VAL A C 1
ATOM 635 O O . VAL A 1 79 ? 0.499 -16.234 -14.93 1 96.44 79 VAL A O 1
ATOM 638 N N . ASN A 1 80 ? 0.899 -18.266 -14.055 1 93.5 80 ASN A N 1
ATOM 639 C CA . ASN A 1 80 ? 1.587 -18.719 -15.258 1 93.5 80 ASN A CA 1
ATOM 640 C C . ASN A 1 80 ? 0.776 -18.406 -16.516 1 93.5 80 ASN A C 1
ATOM 642 O O . ASN A 1 80 ? -0.414 -18.719 -16.578 1 93.5 80 ASN A O 1
ATOM 646 N N . SER A 1 81 ? 1.39 -17.844 -17.484 1 84.25 81 SER A N 1
ATOM 647 C CA . SER A 1 81 ? 0.731 -17.312 -18.672 1 84.25 81 SER A CA 1
ATOM 648 C C . SER A 1 81 ? 0.042 -18.422 -19.469 1 84.25 81 SER A C 1
ATOM 650 O O . SER A 1 81 ? -1.013 -18.203 -20.062 1 84.25 81 SER A O 1
ATOM 652 N N . GLY A 1 82 ? 0.65 -19.578 -19.469 1 84.06 82 GLY A N 1
ATOM 653 C CA . GLY A 1 82 ? 0.077 -20.703 -20.188 1 84.06 82 GLY A CA 1
ATOM 654 C C . GLY A 1 82 ? -1.182 -21.25 -19.547 1 84.06 82 GLY A C 1
ATOM 655 O O . GLY A 1 82 ? -1.858 -22.109 -20.109 1 84.06 82 GLY A O 1
ATOM 656 N N . LEU A 1 83 ? -1.544 -20.703 -18.438 1 81.25 83 LEU A N 1
ATOM 657 C CA . LEU A 1 83 ? -2.66 -21.25 -17.672 1 81.25 83 LEU A CA 1
ATOM 658 C C . LEU A 1 83 ? -3.633 -20.141 -17.266 1 81.25 83 LEU A C 1
ATOM 660 O O . LEU A 1 83 ? -4.426 -20.312 -16.328 1 81.25 83 LEU A O 1
ATOM 664 N N . ARG A 1 84 ? -3.539 -19.109 -17.922 1 72.38 84 ARG A N 1
ATOM 665 C CA . ARG A 1 84 ? -4.484 -18.031 -17.625 1 72.38 84 ARG A CA 1
ATOM 666 C C . ARG A 1 84 ? -5.891 -18.406 -18.109 1 72.38 84 ARG A C 1
ATOM 668 O O . ARG A 1 84 ? -6.051 -19.062 -19.125 1 72.38 84 ARG A O 1
ATOM 675 N N . GLY A 1 85 ? -6.863 -18.047 -17.25 1 75.88 85 GLY A N 1
ATOM 676 C CA . GLY A 1 85 ? -8.25 -18.359 -17.562 1 75.88 85 GLY A CA 1
ATOM 677 C C . GLY A 1 85 ? -8.695 -19.703 -17 1 75.88 85 GLY A C 1
ATOM 678 O O . GLY A 1 85 ? -9.859 -20.078 -17.141 1 75.88 85 GLY A O 1
ATOM 679 N N . ASN A 1 86 ? -7.836 -20.344 -16.297 1 83.81 86 ASN A N 1
ATOM 680 C CA . ASN A 1 86 ? -8.156 -21.656 -15.75 1 83.81 86 ASN A CA 1
ATOM 681 C C . ASN A 1 86 ? -8.641 -21.578 -14.312 1 83.81 86 ASN A C 1
ATOM 683 O O . ASN A 1 86 ? -8.703 -22.594 -13.609 1 83.81 86 ASN A O 1
ATOM 687 N N . GLY A 1 87 ? -8.82 -20.375 -13.82 1 93.94 87 GLY A N 1
ATOM 688 C CA . GLY A 1 87 ? -9.414 -20.219 -12.5 1 93.94 87 GLY A CA 1
ATOM 689 C C . GLY A 1 87 ? -8.391 -20.094 -11.391 1 93.94 87 GLY A C 1
ATOM 690 O O . GLY A 1 87 ? -8.742 -19.859 -10.234 1 93.94 87 GLY A O 1
ATOM 691 N N . ILE A 1 88 ? -7.125 -20.297 -11.68 1 96.44 88 ILE A N 1
ATOM 692 C CA . ILE A 1 88 ? -6.059 -20.234 -10.688 1 96.44 88 ILE A CA 1
ATOM 693 C C . ILE A 1 88 ? -6.043 -18.859 -10.023 1 96.44 88 ILE A C 1
ATOM 695 O O . ILE A 1 88 ? -5.953 -18.75 -8.797 1 96.44 88 ILE A O 1
ATOM 699 N N . GLY A 1 89 ? -6.156 -17.812 -10.82 1 97.19 89 GLY A N 1
ATOM 700 C CA . GLY A 1 89 ? -6.211 -16.469 -10.281 1 97.19 89 GLY A CA 1
ATOM 701 C C . GLY A 1 89 ? -7.348 -16.266 -9.297 1 97.19 89 GLY A C 1
ATOM 702 O O . GLY A 1 89 ? -7.152 -15.688 -8.227 1 97.19 89 GLY A O 1
ATOM 703 N N . THR A 1 90 ? -8.453 -16.797 -9.672 1 97.06 90 THR A N 1
ATOM 704 C CA . THR A 1 90 ? -9.633 -16.688 -8.82 1 97.06 90 THR A CA 1
ATOM 705 C C . THR A 1 90 ? -9.422 -17.438 -7.504 1 97.06 90 THR A C 1
ATOM 707 O O . THR A 1 90 ? -9.766 -16.922 -6.438 1 97.06 90 THR A O 1
ATOM 710 N N . LYS A 1 91 ? -8.883 -18.562 -7.566 1 97.94 91 LYS A N 1
ATOM 711 C CA . LYS A 1 91 ? -8.609 -19.344 -6.363 1 97.94 91 LYS A CA 1
ATOM 712 C C . LYS A 1 91 ? -7.641 -18.609 -5.438 1 97.94 91 LYS A C 1
ATOM 714 O O . LYS A 1 91 ? -7.848 -18.578 -4.227 1 97.94 91 LYS A O 1
ATOM 719 N N . LEU A 1 92 ? -6.602 -18.047 -5.984 1 98.62 92 LEU A N 1
ATOM 720 C CA . LEU A 1 92 ? -5.609 -17.312 -5.207 1 98.62 92 LEU A CA 1
ATOM 721 C C . LEU A 1 92 ? -6.227 -16.062 -4.574 1 98.62 92 LEU A C 1
ATOM 723 O O . LEU A 1 92 ? -6.016 -15.797 -3.389 1 98.62 92 LEU A O 1
ATOM 727 N N . LEU A 1 93 ? -6.992 -15.336 -5.352 1 98.44 93 LEU A N 1
ATOM 728 C CA . LEU A 1 93 ? -7.629 -14.133 -4.84 1 98.44 93 LEU A CA 1
ATOM 729 C C . LEU A 1 93 ? -8.625 -14.469 -3.734 1 98.44 93 LEU A C 1
ATOM 731 O O . LEU A 1 93 ? -8.711 -13.758 -2.73 1 98.44 93 LEU A O 1
ATOM 735 N N . ASN A 1 94 ? -9.383 -15.539 -3.895 1 98.38 94 ASN A N 1
ATOM 736 C CA . ASN A 1 94 ? -10.289 -15.992 -2.838 1 98.38 94 ASN A CA 1
ATOM 737 C C . ASN A 1 94 ? -9.531 -16.281 -1.544 1 98.38 94 ASN A C 1
ATOM 739 O O . ASN A 1 94 ? -10 -15.938 -0.458 1 98.38 94 ASN A O 1
ATOM 743 N N . GLU A 1 95 ? -8.43 -16.906 -1.65 1 98.69 95 GLU A N 1
ATOM 744 C CA . GLU A 1 95 ? -7.625 -17.203 -0.466 1 98.69 95 GLU A CA 1
ATOM 745 C C . GLU A 1 95 ? -7.121 -15.922 0.188 1 98.69 95 GLU A C 1
ATOM 747 O O . GLU A 1 95 ? -7.082 -15.82 1.416 1 98.69 95 GLU A O 1
ATOM 752 N N . ALA A 1 96 ? -6.684 -14.977 -0.633 1 98.75 96 ALA A N 1
ATOM 753 C CA . ALA A 1 96 ? -6.273 -13.672 -0.122 1 98.75 96 ALA A CA 1
ATOM 754 C C . ALA A 1 96 ? -7.398 -13.008 0.663 1 98.75 96 ALA A C 1
ATOM 756 O O . ALA A 1 96 ? -7.176 -12.469 1.747 1 98.75 96 ALA A O 1
ATOM 757 N N . GLU A 1 97 ? -8.578 -13.055 0.127 1 98.69 97 GLU A N 1
ATOM 758 C CA . GLU A 1 97 ? -9.734 -12.469 0.791 1 98.69 97 GLU A CA 1
ATOM 759 C C . GLU A 1 97 ? -10.055 -13.195 2.092 1 98.69 97 GLU A C 1
ATOM 761 O O . GLU A 1 97 ? -10.414 -12.57 3.09 1 98.69 97 GLU A O 1
ATOM 766 N N . ASN A 1 98 ? -9.984 -14.469 2.045 1 98.5 98 ASN A N 1
ATOM 767 C CA . ASN A 1 98 ? -10.172 -15.25 3.264 1 98.5 98 ASN A CA 1
ATOM 768 C C . ASN A 1 98 ? -9.172 -14.859 4.344 1 98.5 98 ASN A C 1
ATOM 770 O O . ASN A 1 98 ? -9.531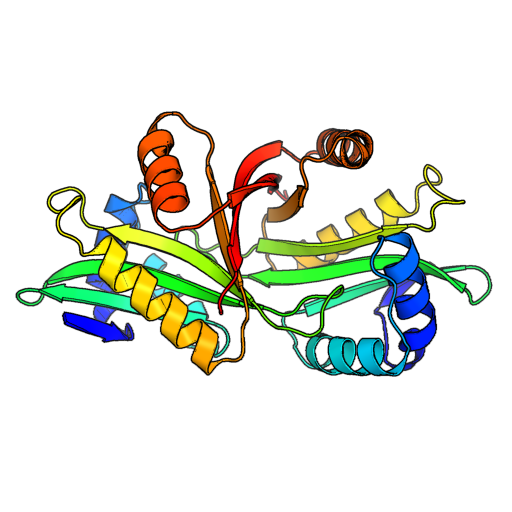 -14.695 5.508 1 98.5 98 ASN A O 1
ATOM 774 N N . TRP A 1 99 ? -7.922 -14.789 3.971 1 98.62 99 TRP A N 1
ATOM 775 C CA . TRP A 1 99 ? -6.887 -14.359 4.906 1 98.62 99 TRP A CA 1
ATOM 776 C C . TRP A 1 99 ? -7.191 -12.969 5.457 1 98.62 99 TRP A C 1
ATOM 778 O O . TRP A 1 99 ? -7.031 -12.719 6.656 1 98.62 99 TRP A O 1
ATOM 788 N N . ALA A 1 100 ? -7.586 -12.07 4.562 1 98.62 100 ALA A N 1
ATOM 789 C CA . ALA A 1 100 ? -7.949 -10.719 4.973 1 98.62 100 ALA A CA 1
ATOM 790 C C . ALA A 1 100 ? -9.016 -10.742 6.062 1 98.62 100 ALA A C 1
ATOM 792 O O . ALA A 1 100 ? -8.859 -10.094 7.105 1 98.62 100 ALA A O 1
ATOM 793 N N . LYS A 1 101 ? -10.039 -11.5 5.848 1 98.19 101 LYS A N 1
ATOM 794 C CA . LYS A 1 101 ? -11.133 -11.609 6.812 1 98.19 101 LYS A CA 1
ATOM 795 C C . LYS A 1 101 ? -10.641 -12.172 8.141 1 98.19 101 LYS A C 1
ATOM 797 O O . LYS A 1 101 ? -11.039 -11.695 9.211 1 98.19 101 LYS A O 1
ATOM 802 N N . LYS A 1 102 ? -9.812 -13.117 8.039 1 97.69 102 LYS A N 1
ATOM 803 C CA . LYS A 1 102 ? -9.25 -13.719 9.25 1 97.69 102 LYS A CA 1
ATOM 804 C C . LYS A 1 102 ? -8.445 -12.695 10.047 1 97.69 102 LYS A C 1
ATOM 806 O O . LYS A 1 102 ? -8.383 -12.766 11.273 1 97.69 102 LYS A O 1
ATOM 811 N N . GLN A 1 103 ? -7.832 -11.758 9.336 1 96.81 103 GLN A N 1
ATOM 812 C CA . GLN A 1 103 ? -7.039 -10.719 9.977 1 96.81 103 GLN A CA 1
ATOM 813 C C . GLN A 1 103 ? -7.926 -9.562 10.445 1 96.81 103 GLN A C 1
ATOM 815 O O . GLN A 1 103 ? -7.43 -8.57 10.977 1 96.81 103 GLN A O 1
ATOM 820 N N . GLY A 1 104 ? -9.234 -9.641 10.133 1 96 104 GLY A N 1
ATOM 821 C CA . GLY A 1 104 ? -10.156 -8.578 10.516 1 96 104 GLY A CA 1
ATOM 822 C C . GLY A 1 104 ? -10.18 -7.43 9.523 1 96 104 GLY A C 1
ATOM 823 O O . GLY A 1 104 ? -10.727 -6.363 9.812 1 96 104 GLY A O 1
ATOM 824 N N . ALA A 1 105 ? -9.523 -7.594 8.391 1 98.12 105 ALA A N 1
ATOM 825 C CA . ALA A 1 105 ? -9.523 -6.566 7.348 1 98.12 105 ALA A CA 1
ATOM 826 C C . ALA A 1 105 ? -10.867 -6.512 6.633 1 98.12 105 ALA A C 1
ATOM 828 O O . ALA A 1 105 ? -11.5 -7.547 6.41 1 98.12 105 ALA A O 1
ATOM 829 N N . LYS A 1 106 ? -11.18 -5.305 6.172 1 98.31 106 LYS A N 1
ATOM 830 C CA . LYS A 1 106 ? -12.484 -5.129 5.535 1 98.31 106 LYS A CA 1
ATOM 831 C C . LYS A 1 106 ? -12.336 -4.676 4.086 1 98.31 106 LYS A C 1
ATOM 833 O O . LYS A 1 106 ? -13.32 -4.332 3.434 1 98.31 106 LYS A O 1
ATOM 838 N N . MET A 1 107 ? -11.125 -4.719 3.617 1 98.56 107 MET A N 1
ATOM 839 C CA . MET A 1 107 ? -10.883 -4.27 2.252 1 98.56 107 MET A CA 1
ATOM 840 C C . MET A 1 107 ? -9.633 -4.926 1.678 1 98.56 107 MET A C 1
ATOM 842 O O . MET A 1 107 ? -8.664 -5.172 2.402 1 98.56 107 MET A O 1
ATOM 846 N N . VAL A 1 108 ? -9.734 -5.223 0.437 1 98.88 108 VAL A N 1
ATOM 847 C CA . VAL A 1 108 ? -8.57 -5.605 -0.356 1 98.88 108 VAL A CA 1
ATOM 848 C C . VAL A 1 108 ? -8.258 -4.512 -1.376 1 98.88 108 VAL A C 1
ATOM 850 O O . VAL A 1 108 ? -9.164 -4 -2.045 1 98.88 108 VAL A O 1
ATOM 853 N N . THR A 1 109 ? -6.977 -4.145 -1.432 1 98.81 109 THR A N 1
ATOM 854 C CA . THR A 1 109 ? -6.578 -3.107 -2.379 1 98.81 109 THR A CA 1
ATOM 855 C C . THR A 1 109 ? -5.391 -3.574 -3.219 1 98.81 109 THR A C 1
ATOM 857 O O . THR A 1 109 ? -4.707 -4.535 -2.859 1 98.81 109 THR A O 1
ATOM 860 N N . LEU A 1 110 ? -5.23 -3.006 -4.344 1 98.69 110 LEU A N 1
ATOM 861 C CA . LEU A 1 110 ? -4.039 -3.188 -5.168 1 98.69 110 LEU A CA 1
ATOM 862 C C . LEU A 1 110 ? -3.873 -2.031 -6.148 1 98.69 110 LEU A C 1
ATOM 864 O O . LEU A 1 110 ? -4.797 -1.239 -6.344 1 98.69 110 LEU A O 1
ATOM 868 N N . ASN A 1 111 ? -2.68 -1.846 -6.613 1 98.31 111 ASN A N 1
ATOM 869 C CA . ASN A 1 111 ? -2.396 -0.986 -7.758 1 98.31 111 ASN A CA 1
ATOM 870 C C . ASN A 1 111 ? -2.053 -1.803 -9 1 98.31 111 ASN A C 1
ATOM 872 O O . ASN A 1 111 ? -1.351 -2.811 -8.914 1 98.31 111 ASN A O 1
ATOM 876 N N . SER A 1 112 ? -2.551 -1.394 -10.094 1 97.62 112 SER A N 1
ATOM 877 C CA . SER A 1 112 ? -2.211 -1.979 -11.391 1 97.62 112 SER A CA 1
ATOM 878 C C . SER A 1 112 ? -1.824 -0.904 -12.398 1 97.62 112 SER A C 1
ATOM 880 O O . SER A 1 112 ? -2.516 0.107 -12.531 1 97.62 112 SER A O 1
ATOM 882 N N . GLY A 1 113 ? -0.706 -1.181 -13.016 1 95.88 113 GLY A N 1
ATOM 883 C CA . GLY A 1 113 ? -0.22 -0.213 -13.984 1 95.88 113 GLY A CA 1
ATOM 884 C C . GLY A 1 113 ? -1.221 0.079 -15.086 1 95.88 113 GLY A C 1
ATOM 885 O O . GLY A 1 113 ? -2.15 -0.699 -15.312 1 95.88 113 GLY A O 1
ATOM 886 N N . ASN A 1 114 ? -0.987 1.202 -15.812 1 94.31 114 ASN A N 1
ATOM 887 C CA . ASN A 1 114 ? -1.966 1.661 -16.781 1 94.31 114 ASN A CA 1
ATOM 888 C C . ASN A 1 114 ? 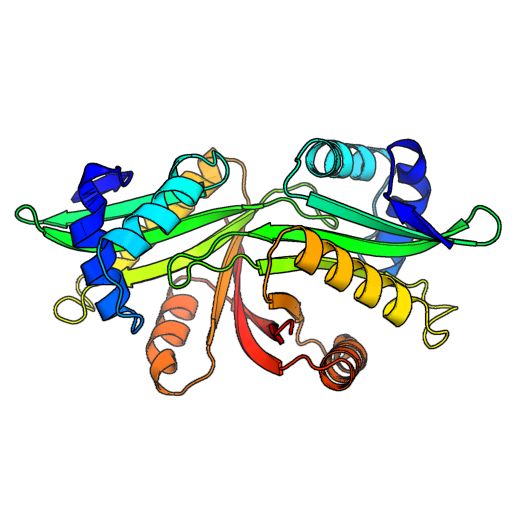-1.499 1.391 -18.219 1 94.31 114 ASN A C 1
ATOM 890 O O . ASN A 1 114 ? -2.098 1.886 -19.172 1 94.31 114 ASN A O 1
ATOM 894 N N . ARG A 1 115 ? -0.503 0.625 -18.359 1 90.5 115 ARG A N 1
ATOM 895 C CA . ARG A 1 115 ? -0.092 0.244 -19.703 1 90.5 115 ARG A CA 1
ATOM 896 C C . ARG A 1 115 ? -1.11 -0.693 -20.344 1 90.5 115 ARG A C 1
ATOM 898 O O . ARG A 1 115 ? -1.804 -1.436 -19.656 1 90.5 115 ARG A O 1
ATOM 905 N N . THR A 1 116 ? -1.153 -0.643 -21.641 1 89.19 116 THR A N 1
ATOM 906 C CA . THR A 1 116 ? -2.182 -1.362 -22.391 1 89.19 116 THR A CA 1
ATOM 907 C C . THR A 1 116 ? -2.121 -2.857 -22.094 1 89.19 116 THR A C 1
ATOM 909 O O . THR A 1 116 ? -3.148 -3.535 -22.078 1 89.19 116 THR A O 1
ATOM 912 N N . GLU A 1 117 ? -0.966 -3.35 -21.812 1 86.75 117 GLU A N 1
ATOM 913 C CA . GLU A 1 117 ? -0.799 -4.773 -21.531 1 86.75 117 GLU A CA 1
ATOM 914 C C . GLU A 1 117 ? -1.507 -5.172 -20.234 1 86.75 117 GLU A C 1
ATOM 916 O O . GLU A 1 117 ? -1.697 -6.359 -19.969 1 86.75 117 GLU A O 1
ATOM 921 N N . ARG A 1 118 ? -1.96 -4.152 -19.469 1 90.19 118 ARG A N 1
ATOM 922 C CA . ARG A 1 118 ? -2.59 -4.434 -18.188 1 90.19 118 ARG A CA 1
ATOM 923 C C . ARG A 1 118 ? -4.109 -4.371 -18.297 1 90.19 118 ARG A C 1
ATOM 925 O O . ARG A 1 118 ? -4.816 -4.602 -17.312 1 90.19 118 ARG A O 1
ATOM 932 N N . ASN A 1 119 ? -4.68 -4.16 -19.469 1 92.56 119 ASN A N 1
ATOM 933 C CA . ASN A 1 119 ? -6.121 -4.02 -19.656 1 92.56 119 ASN A CA 1
ATOM 934 C C . ASN A 1 119 ? -6.867 -5.273 -19.219 1 92.56 119 ASN A C 1
ATOM 936 O O . ASN A 1 119 ? -7.934 -5.184 -18.594 1 92.56 119 ASN A O 1
ATOM 940 N N . ASP A 1 120 ? -6.312 -6.379 -19.547 1 91.31 120 ASP A N 1
ATOM 941 C CA . ASP A 1 120 ? -6.945 -7.633 -19.141 1 91.31 120 ASP A CA 1
ATOM 942 C C . ASP A 1 120 ? -6.984 -7.77 -17.625 1 91.31 120 ASP A C 1
ATOM 944 O O . ASP A 1 120 ? -7.984 -8.219 -17.062 1 91.31 120 ASP A O 1
ATOM 948 N N . ALA A 1 121 ? -5.895 -7.395 -16.984 1 93.31 121 ALA A 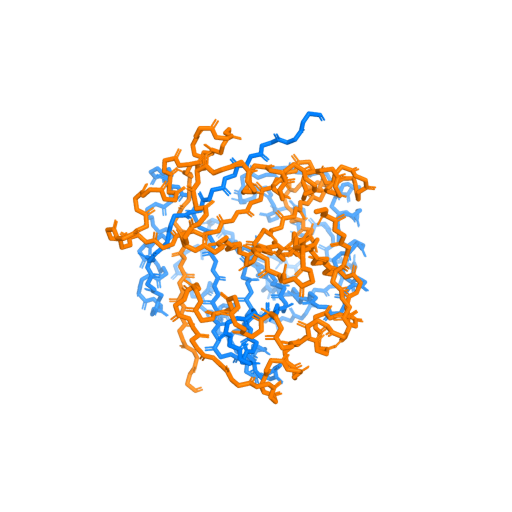N 1
ATOM 949 C CA . ALA A 1 121 ? -5.852 -7.43 -15.531 1 93.31 121 ALA A CA 1
ATOM 950 C C . ALA A 1 121 ? -6.898 -6.496 -14.93 1 93.31 121 ALA A C 1
ATOM 952 O O . ALA A 1 121 ? -7.598 -6.867 -13.984 1 93.31 121 ALA A O 1
ATOM 953 N N . HIS A 1 122 ? -7.055 -5.309 -15.469 1 97.31 122 HIS A N 1
ATOM 954 C CA . HIS A 1 122 ? -8.055 -4.355 -14.992 1 97.31 122 HIS A CA 1
ATOM 955 C C . HIS A 1 122 ? -9.461 -4.934 -15.102 1 97.31 122 HIS A C 1
ATOM 957 O O . HIS A 1 122 ? -10.234 -4.871 -14.148 1 97.31 122 HIS A O 1
ATOM 963 N N . ASN A 1 123 ? -9.742 -5.496 -16.25 1 96.06 123 ASN A N 1
ATOM 964 C CA . ASN A 1 123 ? -11.047 -6.113 -16.453 1 96.06 123 ASN A CA 1
ATOM 965 C C . ASN A 1 123 ? -11.289 -7.258 -15.469 1 96.06 123 ASN A C 1
ATOM 967 O O . ASN A 1 123 ? -12.398 -7.422 -14.961 1 96.06 123 ASN A O 1
ATOM 971 N N . TYR A 1 124 ? -10.258 -8.023 -15.297 1 95.62 124 TYR A N 1
ATOM 972 C CA . TYR A 1 124 ? -10.344 -9.109 -14.328 1 95.62 124 TYR A CA 1
ATOM 973 C C . TYR A 1 124 ? -10.703 -8.586 -12.945 1 95.62 124 TYR A C 1
ATOM 975 O O . TYR A 1 124 ? -11.609 -9.109 -12.289 1 95.62 124 TYR A O 1
ATOM 983 N N . TYR A 1 125 ? -10.047 -7.523 -12.453 1 98 125 TYR A N 1
ATOM 984 C CA . TYR A 1 125 ? -10.305 -6.969 -11.125 1 98 125 TYR A CA 1
ATOM 985 C C . TYR A 1 125 ? -11.727 -6.434 -11.023 1 98 125 TYR A C 1
ATOM 987 O O . TYR A 1 125 ? -12.398 -6.637 -10.016 1 98 125 TYR A O 1
ATOM 995 N N . ILE A 1 126 ? -12.148 -5.793 -12.078 1 98 126 ILE A N 1
ATOM 996 C CA . ILE A 1 126 ? -13.508 -5.254 -12.102 1 98 126 ILE A CA 1
ATOM 997 C C . ILE A 1 126 ? -14.516 -6.391 -11.984 1 98 126 ILE A C 1
ATOM 999 O O . ILE A 1 126 ? -15.453 -6.32 -11.188 1 98 126 ILE A O 1
ATOM 1003 N N . ARG A 1 127 ? -14.32 -7.449 -12.688 1 97.12 127 ARG A N 1
ATOM 1004 C CA . 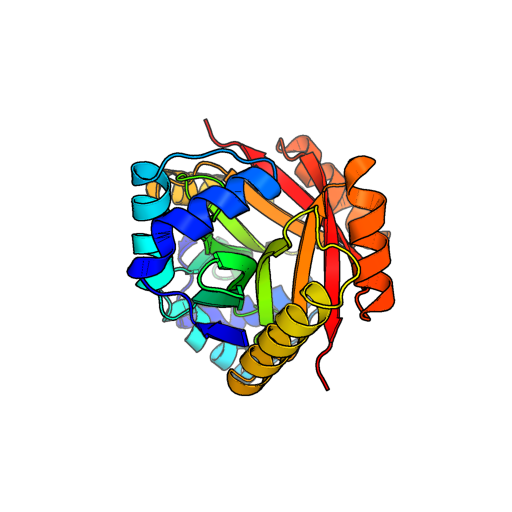ARG A 1 127 ? -15.203 -8.609 -12.641 1 97.12 127 ARG A CA 1
ATOM 1005 C C . ARG A 1 127 ? -15.195 -9.25 -11.258 1 97.12 127 ARG A C 1
ATOM 1007 O O . ARG A 1 127 ? -16.172 -9.875 -10.852 1 97.12 127 ARG A O 1
ATOM 1014 N N . ARG A 1 128 ? -14.102 -9.078 -10.555 1 97.44 128 ARG A N 1
ATOM 1015 C CA . ARG A 1 128 ? -13.969 -9.68 -9.234 1 97.44 128 ARG A CA 1
ATOM 1016 C C . ARG A 1 128 ? -14.477 -8.734 -8.148 1 97.44 128 ARG A C 1
ATOM 1018 O O . ARG A 1 128 ? -14.234 -8.961 -6.961 1 97.44 128 ARG A O 1
ATOM 1025 N N . GLY A 1 129 ? -15.047 -7.613 -8.492 1 98.06 129 GLY A N 1
ATOM 1026 C CA . GLY A 1 129 ? -15.711 -6.75 -7.531 1 98.06 129 GLY A CA 1
ATOM 1027 C C . GLY A 1 129 ? -14.867 -5.57 -7.098 1 98.06 129 GLY A C 1
ATOM 1028 O O . GLY A 1 129 ? -15.242 -4.832 -6.188 1 98.06 129 GLY A O 1
ATOM 1029 N N . PHE A 1 130 ? -13.727 -5.387 -7.766 1 98.75 130 PHE A N 1
ATOM 1030 C CA . PHE A 1 130 ? -12.914 -4.211 -7.465 1 98.75 130 PHE A CA 1
ATOM 1031 C C . PHE A 1 130 ? -13.43 -2.99 -8.219 1 98.75 130 PHE A C 1
ATOM 1033 O O . PHE A 1 130 ? -14.016 -3.119 -9.297 1 98.75 130 PHE A O 1
ATOM 1040 N N . GLU A 1 131 ? -13.141 -1.84 -7.625 1 98.44 131 GLU A N 1
ATOM 1041 C CA . GLU A 1 131 ? -13.383 -0.554 -8.273 1 98.44 131 GLU A CA 1
ATOM 1042 C C . GLU A 1 131 ? -12.086 0.246 -8.406 1 98.44 131 GLU A C 1
ATOM 1044 O O . GLU A 1 131 ? -11.367 0.446 -7.43 1 98.44 131 GLU A O 1
ATOM 1049 N N . GLY A 1 132 ? -11.828 0.663 -9.609 1 97.75 132 GLY A N 1
ATOM 1050 C CA . GLY A 1 132 ? -10.68 1.532 -9.836 1 97.75 132 GLY A CA 1
ATOM 1051 C C . GLY A 1 132 ? -10.969 2.99 -9.531 1 97.75 132 GLY A C 1
ATOM 1052 O O . GLY A 1 132 ? -11.453 3.727 -10.391 1 97.75 132 GLY A O 1
ATOM 1053 N N . LYS A 1 133 ? -10.555 3.418 -8.273 1 97.31 133 LYS A N 1
ATOM 1054 C CA . LYS A 1 133 ? -11.055 4.719 -7.844 1 97.31 133 LYS A CA 1
ATOM 1055 C C . LYS A 1 133 ? -9.914 5.668 -7.504 1 97.31 133 LYS A C 1
ATOM 1057 O O . LYS A 1 133 ? -10.148 6.793 -7.055 1 97.31 133 LYS A O 1
ATOM 1062 N N . ALA A 1 134 ? -8.734 5.238 -7.715 1 98.25 134 ALA A N 1
ATOM 1063 C CA . ALA A 1 134 ? -7.617 6.098 -7.344 1 98.25 134 ALA A CA 1
ATOM 1064 C C . ALA A 1 134 ? -6.508 6.043 -8.391 1 98.25 134 ALA A C 1
ATOM 1066 O O . ALA A 1 134 ? -6.449 5.109 -9.188 1 98.25 134 ALA A O 1
ATOM 1067 N N . THR A 1 135 ? -5.75 7.082 -8.422 1 98.31 135 THR A N 1
ATOM 1068 C CA . THR A 1 135 ? -4.5 7.102 -9.164 1 98.31 135 THR A CA 1
ATOM 1069 C C . THR A 1 135 ? -3.322 6.762 -8.258 1 98.31 135 THR A C 1
ATOM 1071 O O . THR A 1 135 ? -3.207 7.297 -7.152 1 98.31 135 THR A O 1
ATOM 1074 N N . GLY A 1 136 ? -2.535 5.762 -8.695 1 98.5 136 GLY A N 1
ATOM 1075 C CA . GLY A 1 136 ? -1.285 5.465 -8.016 1 98.5 136 GLY A CA 1
ATOM 1076 C C . GLY A 1 136 ? -0.139 6.355 -8.453 1 98.5 136 GLY A C 1
ATOM 1077 O O . GLY A 1 136 ? 0.171 6.438 -9.641 1 98.5 136 GLY A O 1
ATOM 1078 N N . PHE A 1 137 ? 0.486 7.039 -7.492 1 98.81 137 PHE A N 1
ATOM 1079 C CA . PHE A 1 137 ? 1.593 7.957 -7.742 1 98.81 137 PHE A CA 1
ATOM 1080 C C . PHE A 1 137 ? 2.904 7.371 -7.238 1 98.81 137 PHE A C 1
ATOM 1082 O O . PHE A 1 137 ? 2.947 6.758 -6.168 1 98.81 137 PHE A O 1
ATOM 1089 N N . TYR A 1 138 ? 3.949 7.543 -8.023 1 98.62 138 TYR A N 1
ATOM 1090 C CA . TYR A 1 138 ? 5.273 7.012 -7.719 1 98.62 138 TYR A CA 1
ATOM 1091 C C . TYR A 1 138 ? 6.348 8.078 -7.91 1 98.62 138 TYR A C 1
ATOM 1093 O O . TYR A 1 138 ? 6.324 8.82 -8.898 1 98.62 138 TYR A O 1
ATOM 1101 N N . LYS A 1 139 ? 7.227 8.18 -6.98 1 98.69 139 LYS A N 1
ATOM 1102 C CA . LYS A 1 139 ? 8.391 9.055 -7.082 1 98.69 139 LYS A CA 1
ATOM 1103 C C . LYS A 1 139 ? 9.672 8.32 -6.723 1 98.69 139 LYS A C 1
ATOM 1105 O O . LYS A 1 139 ? 9.812 7.812 -5.605 1 98.69 139 LYS A O 1
ATOM 1110 N N . GLN A 1 140 ? 10.609 8.227 -7.656 1 98.19 140 GLN A N 1
ATOM 1111 C CA . GLN A 1 140 ? 11.906 7.621 -7.395 1 98.19 140 GLN A CA 1
ATOM 1112 C C . GLN A 1 140 ? 12.766 8.523 -6.516 1 98.19 140 GLN A C 1
ATOM 1114 O O . GLN A 1 140 ? 12.781 9.742 -6.691 1 98.19 140 GLN A O 1
ATOM 1119 N N . LEU A 1 141 ? 13.398 7.852 -5.613 1 97.5 141 LEU A N 1
ATOM 1120 C CA . LEU A 1 141 ? 14.328 8.586 -4.762 1 97.5 141 LEU A CA 1
ATOM 1121 C C . LEU A 1 141 ? 15.766 8.391 -5.238 1 97.5 141 LEU A C 1
ATOM 1123 O O . LEU A 1 141 ? 16.141 7.297 -5.66 1 97.5 141 LEU A O 1
ATOM 1127 N N . ASN A 1 142 ? 16.609 9.438 -5.449 1 84.75 142 ASN A N 1
ATOM 1128 C CA . ASN A 1 142 ? 18.016 9.406 -5.875 1 84.75 142 ASN A CA 1
ATOM 1129 C C . ASN A 1 142 ? 18.953 9.195 -4.695 1 84.75 142 ASN A C 1
ATOM 1131 O O . ASN A 1 142 ? 18.656 9.609 -3.574 1 84.75 142 ASN A O 1
ATOM 1135 N N . MET B 1 1 ? 7.293 23.625 13.258 1 94.56 1 MET B N 1
ATOM 1136 C CA . MET B 1 1 ? 8.375 22.656 13.344 1 94.56 1 MET B CA 1
ATOM 1137 C C . MET B 1 1 ? 7.879 21.25 13 1 94.56 1 MET B C 1
ATOM 1139 O O . MET B 1 1 ? 6.738 20.906 13.312 1 94.56 1 MET B O 1
ATOM 1143 N N . ILE B 1 2 ? 8.695 20.453 12.375 1 98.06 2 ILE B N 1
ATOM 1144 C CA . ILE B 1 2 ? 8.375 19.062 12.062 1 98.06 2 ILE B CA 1
ATOM 1145 C C . ILE B 1 2 ? 8.961 18.141 13.125 1 98.06 2 ILE B C 1
ATOM 1147 O O . ILE B 1 2 ? 10.117 18.297 13.531 1 98.06 2 ILE B O 1
ATOM 1151 N N . ARG B 1 3 ? 8.195 17.219 13.555 1 98.44 3 ARG B N 1
ATOM 1152 C CA . ARG B 1 3 ? 8.648 16.203 14.508 1 98.44 3 ARG B CA 1
ATOM 1153 C C . ARG B 1 3 ? 7.844 14.922 14.375 1 98.44 3 ARG B C 1
ATOM 1155 O O . ARG B 1 3 ? 6.824 14.891 13.688 1 98.44 3 ARG B O 1
ATOM 1162 N N . GLU B 1 4 ? 8.328 13.867 15.055 1 98.62 4 GLU B N 1
ATOM 1163 C CA . GLU B 1 4 ? 7.582 12.617 15.078 1 98.62 4 GLU B CA 1
ATOM 1164 C C . GLU B 1 4 ? 6.328 12.734 15.945 1 98.62 4 GLU B C 1
ATOM 1166 O O . GLU B 1 4 ? 6.352 13.375 17 1 98.62 4 GLU B O 1
ATOM 1171 N N . ALA B 1 5 ? 5.281 12.172 15.484 1 98.69 5 ALA B N 1
ATOM 1172 C CA . ALA B 1 5 ? 4.047 12.133 16.266 1 98.69 5 ALA B CA 1
ATOM 1173 C C . ALA B 1 5 ? 4.211 11.25 17.5 1 98.69 5 ALA B C 1
ATOM 1175 O O . ALA B 1 5 ? 4.969 10.281 17.484 1 98.69 5 ALA B O 1
ATOM 1176 N N . THR B 1 6 ? 3.52 11.586 18.578 1 98.06 6 THR B N 1
ATOM 1177 C CA . THR B 1 6 ? 3.484 10.789 19.797 1 98.06 6 THR B CA 1
ATOM 1178 C C . THR B 1 6 ? 2.047 10.562 20.266 1 98.06 6 THR B C 1
ATOM 1180 O O . THR B 1 6 ? 1.111 11.117 19.672 1 98.06 6 THR B O 1
ATOM 1183 N N . LYS B 1 7 ? 1.905 9.805 21.312 1 97.5 7 LYS B N 1
ATOM 1184 C CA . LYS B 1 7 ? 0.584 9.523 21.859 1 97.5 7 LYS B CA 1
ATOM 1185 C C . LYS B 1 7 ? -0.071 10.797 22.391 1 97.5 7 LYS B C 1
ATOM 1187 O O . LYS B 1 7 ? -1.297 10.867 22.5 1 97.5 7 LYS B O 1
ATOM 1192 N N . GLN B 1 8 ? 0.673 11.766 22.641 1 97.62 8 GLN B N 1
ATOM 1193 C CA . GLN B 1 8 ? 0.145 13.016 23.172 1 97.62 8 GLN B CA 1
ATOM 1194 C C . GLN B 1 8 ? -0.527 13.836 22.078 1 97.62 8 GLN B C 1
ATOM 1196 O O . GLN B 1 8 ? -1.229 14.812 22.359 1 97.62 8 GLN B O 1
ATOM 1201 N N . ASP B 1 9 ? -0.372 13.398 20.844 1 98.44 9 ASP B N 1
ATOM 1202 C CA . ASP B 1 9 ? -0.844 14.195 19.719 1 98.44 9 ASP B CA 1
ATOM 1203 C C . ASP B 1 9 ? -2.227 13.734 19.266 1 98.44 9 ASP B C 1
ATOM 1205 O O . ASP B 1 9 ? -2.76 14.242 18.266 1 98.44 9 ASP B O 1
ATOM 1209 N N . ILE B 1 10 ? -2.85 12.844 19.938 1 98.5 10 ILE B N 1
ATOM 1210 C CA . ILE B 1 10 ? -4.059 12.164 19.484 1 98.5 10 ILE B CA 1
ATOM 1211 C C . ILE B 1 10 ? -5.145 13.188 19.172 1 98.5 10 ILE B C 1
ATOM 1213 O O . ILE B 1 10 ? -5.82 13.102 18.141 1 98.5 10 ILE B O 1
ATOM 1217 N N . GLY B 1 11 ? -5.328 14.133 20.031 1 98.06 11 GLY B N 1
ATOM 1218 C CA . GLY B 1 11 ? -6.332 15.156 19.797 1 98.06 11 GLY B CA 1
ATOM 1219 C C . GLY B 1 11 ? -6.086 15.945 18.516 1 98.06 11 GLY B C 1
ATOM 1220 O O . GLY B 1 11 ? -6.996 16.125 17.703 1 98.06 11 GLY B O 1
ATOM 1221 N N . GLY B 1 12 ? -4.879 16.484 18.328 1 98 12 GLY B N 1
ATOM 1222 C CA . GLY B 1 12 ? -4.52 17.219 17.125 1 98 12 GLY B CA 1
ATOM 1223 C C . GLY B 1 12 ? -4.617 16.375 15.867 1 98 12 GLY B C 1
ATOM 1224 O O . GLY B 1 12 ? -5.012 16.875 14.812 1 98 12 GLY B O 1
ATOM 1225 N N . LEU B 1 13 ? -4.297 15.094 15.992 1 98.56 13 LEU B N 1
ATOM 1226 C CA . LEU B 1 13 ? -4.398 14.18 14.859 1 98.56 13 LEU B CA 1
ATOM 1227 C C . LEU B 1 13 ? -5.859 13.953 14.484 1 98.56 13 LEU B C 1
ATOM 1229 O O . LEU B 1 13 ? -6.195 13.883 13.297 1 98.56 13 LEU B O 1
ATOM 1233 N N . ALA B 1 14 ? -6.68 13.828 15.5 1 98.44 14 ALA B N 1
ATOM 1234 C CA . ALA B 1 14 ? -8.109 13.688 15.234 1 98.44 14 ALA B CA 1
ATOM 1235 C C . ALA B 1 14 ? -8.656 14.898 14.484 1 98.44 14 ALA B C 1
ATOM 1237 O O . ALA B 1 14 ? -9.438 14.75 13.547 1 98.44 14 ALA B O 1
ATOM 1238 N N . GLU B 1 15 ? -8.242 16.062 14.883 1 97.31 15 GLU B N 1
ATOM 1239 C CA . GLU B 1 15 ? -8.664 17.281 14.203 1 97.31 15 GLU B CA 1
ATOM 1240 C C . GLU B 1 15 ? -8.211 17.281 12.742 1 97.31 15 GLU B C 1
ATOM 1242 O O . GLU B 1 15 ? -8.992 17.625 11.852 1 97.31 15 GLU B O 1
ATOM 1247 N N . LEU B 1 16 ? -7.008 16.859 12.484 1 97.44 16 LEU B N 1
ATOM 1248 C CA . LEU B 1 16 ? -6.465 16.828 11.133 1 97.44 16 LEU B CA 1
ATOM 1249 C C . LEU B 1 16 ? -7.199 15.805 10.273 1 97.44 16 LEU B C 1
ATOM 1251 O O . LEU B 1 16 ? -7.367 16 9.07 1 97.44 16 LEU B O 1
ATOM 1255 N N . MET B 1 17 ? -7.602 14.672 10.93 1 97.75 17 MET B N 1
ATOM 1256 C CA . MET B 1 17 ? -8.414 13.703 10.188 1 97.75 17 MET B CA 1
ATOM 1257 C C . MET B 1 17 ? -9.703 14.352 9.695 1 97.75 17 MET B C 1
ATOM 1259 O O . MET B 1 17 ? -10.172 14.055 8.594 1 97.75 17 MET B O 1
ATOM 1263 N N . GLY B 1 18 ? -10.266 15.188 10.492 1 95.38 18 GLY B N 1
ATOM 1264 C CA . GLY B 1 18 ? -11.414 15.953 10.047 1 95.38 18 GLY B CA 1
ATOM 1265 C C . GLY B 1 18 ? -11.125 16.828 8.836 1 95.38 18 GLY B C 1
ATOM 1266 O O . GLY B 1 18 ? -11.922 16.891 7.902 1 95.38 18 GLY B O 1
ATOM 1267 N N . GLU B 1 19 ? -9.945 17.5 8.797 1 92.44 19 GLU B N 1
ATOM 1268 C CA . GLU B 1 19 ? -9.492 18.312 7.672 1 92.44 19 GLU B CA 1
ATOM 1269 C C . GLU B 1 19 ? -9.375 17.469 6.402 1 92.44 19 GLU B C 1
ATOM 1271 O O . GLU B 1 19 ? -9.656 17.953 5.305 1 92.44 19 GLU B O 1
ATOM 1276 N N . LEU B 1 20 ? -9.031 16.234 6.582 1 92.94 20 LEU B N 1
ATOM 1277 C CA . LEU B 1 20 ? -8.844 15.312 5.461 1 92.94 20 LEU B CA 1
ATOM 1278 C C . LEU B 1 20 ? -10.188 14.805 4.941 1 92.94 20 LEU B C 1
ATOM 1280 O O . LEU B 1 20 ? -10.258 14.219 3.859 1 92.94 20 LEU B O 1
ATOM 1284 N N . GLY B 1 21 ? -11.242 15.062 5.742 1 92.62 21 GLY B N 1
ATOM 1285 C CA . GLY B 1 21 ? -12.578 14.672 5.316 1 92.62 21 GLY B CA 1
ATOM 1286 C C . GLY B 1 21 ? -13.102 13.453 6.051 1 92.62 21 GLY B C 1
ATOM 1287 O O . GLY B 1 21 ? -14.102 12.852 5.645 1 92.62 21 GLY B O 1
ATOM 1288 N N . TYR B 1 22 ? -12.398 13.055 7.16 1 96.25 22 TYR B N 1
ATOM 1289 C CA . TYR B 1 22 ? -12.766 11.883 7.938 1 96.25 22 TYR B CA 1
ATOM 1290 C C . TYR B 1 22 ? -12.883 12.219 9.422 1 96.25 22 TYR B C 1
ATOM 1292 O O . TYR B 1 22 ? -12.055 11.789 10.227 1 96.25 22 TYR B O 1
ATOM 1300 N N . PRO B 1 23 ? -13.945 12.969 9.688 1 97 23 PRO B N 1
ATOM 1301 C CA . PRO B 1 23 ? -14.102 13.305 11.109 1 97 23 PRO B CA 1
ATOM 1302 C C . PRO B 1 23 ? -14.086 12.078 12.016 1 97 23 PRO B C 1
ATOM 1304 O O . PRO B 1 23 ? -14.625 11.031 11.641 1 97 23 PRO B O 1
ATOM 1307 N N . THR B 1 24 ? -13.406 12.172 13.109 1 97.44 24 THR B N 1
ATOM 1308 C CA . THR B 1 24 ? -13.281 11.07 14.062 1 97.44 24 THR B CA 1
ATOM 1309 C C . THR B 1 24 ? -13.188 11.602 15.492 1 97.44 24 THR B C 1
ATOM 1311 O O . THR B 1 24 ? -12.883 12.773 15.703 1 97.44 24 THR B O 1
ATOM 1314 N N . ASN B 1 25 ? -13.492 10.781 16.453 1 97.12 25 ASN B N 1
ATOM 1315 C CA . ASN B 1 25 ? -13.336 11.195 17.844 1 97.12 25 ASN B CA 1
ATOM 1316 C C . ASN B 1 25 ? -12.016 10.703 18.438 1 97.12 25 ASN B C 1
ATOM 1318 O O . ASN B 1 25 ? -11.305 9.922 17.812 1 97.12 25 ASN B O 1
ATOM 1322 N N . ILE B 1 26 ? -11.742 11.164 19.594 1 97.88 26 ILE B N 1
ATOM 1323 C CA . ILE B 1 26 ? -10.453 10.938 20.25 1 97.88 26 ILE B CA 1
ATOM 1324 C C . ILE B 1 26 ? -10.258 9.445 20.516 1 97.88 26 ILE B C 1
ATOM 1326 O O . ILE B 1 26 ? -9.156 8.922 20.328 1 97.88 26 ILE B O 1
ATOM 1330 N N . ASP B 1 27 ? -11.305 8.773 20.859 1 98.19 27 ASP B N 1
ATOM 1331 C CA . ASP B 1 27 ? -11.203 7.355 21.188 1 98.19 27 ASP B CA 1
ATOM 1332 C C . ASP B 1 27 ? -10.844 6.535 19.953 1 98.19 27 ASP B C 1
ATOM 1334 O O . ASP B 1 27 ? -9.977 5.66 20 1 98.19 27 ASP B O 1
ATOM 1338 N N . GLU B 1 28 ? -11.484 6.82 18.922 1 98.12 28 GLU B N 1
ATOM 1339 C CA . GLU B 1 28 ? -11.195 6.125 17.672 1 98.12 28 GLU B CA 1
ATOM 1340 C C . GLU B 1 28 ? -9.789 6.438 17.172 1 98.12 28 GLU B C 1
ATOM 1342 O O . GLU B 1 28 ? -9.062 5.543 16.734 1 98.12 28 GLU B O 1
ATOM 1347 N N . MET B 1 29 ? -9.469 7.707 17.297 1 98.62 29 MET B N 1
ATOM 1348 C CA . MET B 1 29 ? -8.125 8.078 16.859 1 98.62 29 MET B CA 1
ATOM 1349 C C . MET B 1 29 ? -7.066 7.422 17.75 1 98.62 29 MET B C 1
ATOM 1351 O O . MET B 1 29 ? -6.027 6.984 17.25 1 98.62 29 MET B O 1
ATOM 1355 N N . ASN B 1 30 ? -7.328 7.359 18.984 1 98.62 30 ASN B N 1
ATOM 1356 C CA . ASN B 1 30 ? -6.414 6.684 19.891 1 98.62 30 ASN B CA 1
ATOM 1357 C C . ASN B 1 30 ? -6.227 5.215 19.516 1 98.62 30 ASN B C 1
ATOM 1359 O O . ASN B 1 30 ? -5.102 4.711 19.516 1 98.62 30 ASN B O 1
ATOM 1363 N N . TYR B 1 31 ? -7.277 4.594 19.203 1 98.44 31 TYR B N 1
ATOM 1364 C CA . TYR B 1 31 ? -7.219 3.197 18.781 1 98.44 31 TYR B CA 1
ATOM 1365 C C . TYR B 1 31 ? -6.363 3.035 17.531 1 98.44 31 TYR B C 1
ATOM 1367 O O . TYR B 1 31 ? -5.449 2.209 17.5 1 98.44 31 TYR B O 1
ATOM 1375 N N . ARG B 1 32 ? -6.648 3.807 16.578 1 98.5 32 ARG B N 1
ATOM 1376 C CA . ARG B 1 32 ? -5.918 3.73 15.32 1 98.5 32 ARG B CA 1
ATOM 1377 C C . ARG B 1 32 ? -4.43 3.986 15.531 1 98.5 32 ARG B C 1
ATOM 1379 O O . ARG B 1 32 ? -3.588 3.221 15.062 1 98.5 32 ARG B O 1
ATOM 1386 N N . MET B 1 33 ? -4.133 5.016 16.328 1 98.56 33 MET B N 1
ATOM 1387 C CA . MET B 1 33 ? -2.74 5.418 16.516 1 98.56 33 MET B CA 1
ATOM 1388 C C . MET B 1 33 ? -2 4.426 17.406 1 98.56 33 MET B C 1
ATOM 1390 O O . MET B 1 33 ? -0.784 4.266 17.297 1 98.56 33 MET B O 1
ATOM 1394 N N . SER B 1 34 ? -2.732 3.76 18.234 1 98.19 34 SER B N 1
ATOM 1395 C CA . SER B 1 34 ? -2.086 2.719 19.031 1 98.19 34 SER B CA 1
ATOM 1396 C C . SER B 1 34 ? -1.511 1.623 18.141 1 98.19 34 SER B C 1
ATOM 1398 O O . SER B 1 34 ? -0.406 1.134 18.391 1 98.19 34 SER B O 1
ATOM 1400 N N . ASN B 1 35 ? -2.229 1.236 17.109 1 97.25 35 ASN B N 1
ATOM 1401 C CA . ASN B 1 35 ? -1.747 0.248 16.141 1 97.25 35 ASN B CA 1
ATOM 1402 C C . ASN B 1 35 ? -0.593 0.793 15.305 1 97.25 35 ASN B C 1
ATOM 1404 O O . ASN B 1 35 ? 0.397 0.096 15.078 1 97.25 35 ASN B O 1
ATOM 1408 N N . ILE B 1 36 ? -0.727 2.041 14.953 1 98.31 36 ILE B N 1
ATOM 1409 C CA . ILE B 1 36 ? 0.226 2.645 14.023 1 98.31 36 ILE B CA 1
ATOM 1410 C C . ILE B 1 36 ? 1.529 2.957 14.758 1 98.31 36 ILE B C 1
ATOM 1412 O O . ILE B 1 36 ? 2.613 2.613 14.281 1 98.31 36 ILE B O 1
ATOM 1416 N N . LEU B 1 37 ? 1.42 3.514 15.945 1 97.75 37 LEU B N 1
ATOM 1417 C CA . LEU B 1 37 ? 2.607 3.959 16.672 1 97.75 37 LEU B CA 1
ATOM 1418 C C . LEU B 1 37 ? 3.381 2.77 17.219 1 97.75 37 LEU B C 1
ATOM 1420 O O . LEU B 1 37 ? 4.586 2.865 17.469 1 97.75 37 LEU B O 1
ATOM 1424 N N . SER B 1 38 ? 2.738 1.658 17.375 1 96.69 38 SER B N 1
ATOM 1425 C CA . SER B 1 38 ? 3.398 0.482 17.938 1 96.69 38 SER B CA 1
ATOM 1426 C C . SER B 1 38 ? 4.047 -0.359 16.844 1 96.69 38 SER B C 1
ATOM 1428 O O . SER B 1 38 ? 4.703 -1.36 17.141 1 96.69 38 SER B O 1
ATOM 1430 N N . ASN B 1 39 ? 3.852 -0.051 15.656 1 97.12 39 ASN B N 1
ATOM 1431 C CA . ASN B 1 39 ? 4.375 -0.771 14.5 1 97.12 39 ASN B CA 1
ATOM 1432 C C . ASN B 1 39 ? 5.582 -0.06 13.891 1 97.12 39 ASN B C 1
ATOM 1434 O O . ASN B 1 39 ? 5.445 1.015 13.305 1 97.12 39 ASN B O 1
ATOM 1438 N N . ASN B 1 40 ? 6.727 -0.687 13.93 1 95.88 40 ASN B N 1
ATOM 1439 C CA . ASN B 1 40 ? 7.98 -0.059 13.531 1 95.88 40 ASN B CA 1
ATOM 1440 C C . ASN B 1 40 ? 8.031 0.197 12.031 1 95.88 40 ASN B C 1
ATOM 1442 O O . ASN B 1 40 ? 8.906 0.921 11.547 1 95.88 40 ASN B O 1
ATOM 1446 N N . ALA B 1 41 ? 7.137 -0.387 11.312 1 97.5 41 ALA B N 1
ATOM 1447 C CA . ALA B 1 41 ? 7.102 -0.146 9.875 1 97.5 41 ALA B CA 1
ATOM 1448 C C . ALA B 1 41 ? 6.469 1.205 9.555 1 97.5 41 ALA B C 1
ATOM 1450 O O . ALA B 1 41 ? 6.586 1.708 8.438 1 97.5 41 ALA B O 1
ATOM 1451 N N . TYR B 1 42 ? 5.777 1.734 10.539 1 98.62 42 TYR B N 1
ATOM 1452 C CA . TYR B 1 42 ? 5.094 3.004 10.328 1 98.62 42 TYR B CA 1
ATOM 1453 C C . TYR B 1 42 ? 5.918 4.168 10.867 1 98.62 42 TYR B C 1
ATOM 1455 O O . TYR B 1 42 ? 6.711 3.992 11.797 1 98.62 42 TYR B O 1
ATOM 1463 N N . GLN B 1 43 ? 5.715 5.277 10.25 1 98.75 43 GLN B N 1
ATOM 1464 C CA . GLN B 1 43 ? 6.254 6.551 10.719 1 98.75 43 GLN B CA 1
ATOM 1465 C C . GLN B 1 43 ? 5.273 7.691 10.453 1 98.75 43 GLN B C 1
ATOM 1467 O O . GLN B 1 43 ? 4.664 7.754 9.383 1 98.75 43 GLN B O 1
ATOM 1472 N N . THR B 1 44 ? 5.062 8.484 11.461 1 98.88 44 THR B N 1
ATOM 1473 C CA . THR B 1 44 ? 4.176 9.633 11.336 1 98.88 44 THR B CA 1
ATOM 1474 C C . THR B 1 44 ? 4.891 10.914 11.758 1 98.88 44 THR B C 1
ATOM 1476 O O . THR B 1 44 ? 5.434 10.992 12.859 1 98.88 44 THR B O 1
ATOM 1479 N N . TYR B 1 45 ? 4.906 11.875 10.836 1 98.88 45 TYR B N 1
ATOM 1480 C CA . TYR B 1 45 ? 5.402 13.211 11.156 1 98.88 45 TYR B CA 1
ATOM 1481 C C . TYR B 1 45 ? 4.262 14.211 11.242 1 98.88 45 TYR B C 1
ATOM 1483 O O . TYR B 1 45 ? 3.264 14.094 10.531 1 98.88 45 TYR B O 1
ATOM 1491 N N . VAL B 1 46 ? 4.469 15.211 12.133 1 98.81 46 VAL B N 1
ATOM 1492 C CA . VAL B 1 46 ? 3.514 16.312 12.258 1 98.81 46 VAL B CA 1
ATOM 1493 C C . VAL B 1 46 ? 4.242 17.641 12.141 1 98.81 46 VAL B C 1
ATOM 1495 O O . VAL B 1 46 ? 5.449 17.719 12.398 1 98.81 46 VAL B O 1
ATOM 1498 N N . TYR B 1 47 ? 3.547 18.578 11.609 1 98.56 47 TYR B N 1
ATOM 1499 C CA . TYR B 1 47 ? 3.967 19.984 11.656 1 98.56 47 TYR B CA 1
ATOM 1500 C C . TYR B 1 47 ? 3.223 20.734 12.75 1 98.56 47 TYR B C 1
ATOM 1502 O O . TYR B 1 47 ? 1.991 20.797 12.75 1 98.56 47 TYR B O 1
ATOM 1510 N N . GLU B 1 48 ? 3.979 21.281 13.664 1 97.88 48 GLU B N 1
ATOM 1511 C CA . GLU B 1 48 ? 3.396 21.984 14.805 1 97.88 48 GLU B CA 1
ATOM 1512 C C . GLU B 1 48 ? 3.812 23.453 14.812 1 97.88 48 GLU B C 1
ATOM 1514 O O . GLU B 1 48 ? 4.973 23.781 14.562 1 97.88 48 GLU B O 1
ATOM 1519 N N . GLU B 1 49 ? 2.865 24.281 14.984 1 95.31 49 GLU B N 1
ATOM 1520 C CA . GLU B 1 49 ? 3.084 25.703 15.234 1 95.31 49 GLU B CA 1
ATOM 1521 C C . GLU B 1 49 ? 2.158 26.219 16.328 1 95.31 49 GLU B C 1
ATOM 1523 O O . GLU B 1 49 ? 0.955 25.953 16.312 1 95.31 49 GLU B O 1
ATOM 1528 N N . ASP B 1 50 ? 2.746 27.031 17.328 1 93.94 50 ASP B N 1
ATOM 1529 C CA . ASP B 1 50 ? 1.987 27.609 18.422 1 93.94 50 ASP B CA 1
ATOM 1530 C C . ASP B 1 50 ? 1.13 26.547 19.125 1 93.94 50 ASP B C 1
ATOM 1532 O O . ASP B 1 50 ? -0.07 26.75 19.312 1 93.94 50 ASP B O 1
ATOM 1536 N N . GLU B 1 51 ? 1.656 25.359 19.328 1 93.44 51 GLU B N 1
ATOM 1537 C CA . GLU B 1 51 ? 1.089 24.25 20.078 1 93.44 51 GLU B CA 1
ATOM 1538 C C . GLU B 1 51 ? -0.112 23.656 19.359 1 93.44 51 GLU B C 1
ATOM 1540 O O . GLU B 1 51 ? -0.938 22.969 19.969 1 93.44 51 GLU B O 1
ATOM 1545 N N . LYS B 1 52 ? -0.195 23.938 18.094 1 95.81 52 LYS B N 1
ATOM 1546 C CA . LYS B 1 52 ? -1.253 23.375 17.266 1 95.81 52 LYS B CA 1
ATOM 1547 C C . LYS B 1 52 ? -0.671 22.531 16.125 1 95.81 52 LYS B C 1
ATOM 1549 O O . LYS B 1 52 ? 0.31 22.922 15.492 1 95.81 52 LYS B O 1
ATOM 1554 N N . LEU B 1 53 ? -1.275 21.391 15.953 1 97.88 53 LEU B N 1
ATOM 1555 C CA . LEU B 1 53 ? -0.894 20.594 14.797 1 97.88 53 LEU B CA 1
ATOM 1556 C C . LEU B 1 53 ? -1.55 21.125 13.523 1 97.88 53 LEU B C 1
ATOM 1558 O O . LEU B 1 53 ? -2.777 21.219 13.445 1 97.88 53 LEU B O 1
ATOM 1562 N N . LEU B 1 54 ? -0.728 21.438 12.516 1 97.69 54 LEU B N 1
ATOM 1563 C CA . LEU B 1 54 ? -1.237 22.078 11.305 1 97.69 54 LEU B CA 1
ATOM 1564 C C . LEU B 1 54 ? -1.104 21.141 10.109 1 97.69 54 LEU B C 1
ATOM 1566 O O . LEU B 1 54 ? -1.604 21.453 9.023 1 97.69 54 LEU B O 1
ATOM 1570 N N . GLY B 1 55 ? -0.456 20.031 10.266 1 98.31 55 GLY B N 1
ATOM 1571 C CA . GLY B 1 55 ? -0.314 19.047 9.211 1 98.31 55 GLY B CA 1
ATOM 1572 C C . GLY B 1 55 ? 0.282 17.734 9.688 1 98.31 55 GLY B C 1
ATOM 1573 O O . GLY B 1 55 ? 0.861 17.672 10.773 1 98.31 55 GLY B O 1
ATOM 1574 N N . MET B 1 56 ? 0.108 16.719 8.906 1 98.75 56 MET B N 1
ATOM 1575 C CA . MET B 1 56 ? 0.688 15.414 9.195 1 98.75 56 MET B CA 1
ATOM 1576 C C . MET B 1 56 ? 0.953 14.641 7.906 1 98.75 56 MET B C 1
ATOM 1578 O O . MET B 1 56 ? 0.347 14.922 6.871 1 98.75 56 MET B O 1
ATOM 1582 N N . ILE B 1 57 ? 1.898 13.734 8.008 1 98.81 57 ILE B N 1
ATOM 1583 C CA . ILE B 1 57 ? 2.148 12.727 6.98 1 98.81 57 ILE B CA 1
ATOM 1584 C C . ILE B 1 57 ? 2.449 11.383 7.637 1 98.81 57 ILE B C 1
ATOM 1586 O O . ILE B 1 57 ? 3.285 11.297 8.539 1 98.81 57 ILE B O 1
ATOM 1590 N N . GLY B 1 58 ? 1.675 10.406 7.312 1 98.81 58 GLY B N 1
ATOM 1591 C CA . GLY B 1 58 ? 1.86 9.047 7.789 1 98.81 58 GLY B CA 1
ATOM 1592 C C . GLY B 1 58 ? 2.256 8.078 6.695 1 98.81 58 GLY B C 1
ATOM 1593 O O . GLY B 1 58 ? 1.709 8.125 5.59 1 98.81 58 GLY B O 1
ATOM 1594 N N . MET B 1 59 ? 3.203 7.227 7.02 1 98.81 59 MET B N 1
ATOM 1595 C CA . MET B 1 59 ? 3.783 6.352 6.004 1 98.81 59 MET B CA 1
ATOM 1596 C C . MET B 1 59 ? 3.99 4.941 6.551 1 98.81 59 MET B C 1
ATOM 1598 O O . MET B 1 59 ? 3.98 4.738 7.77 1 98.81 59 MET B O 1
ATOM 1602 N N . ILE B 1 60 ? 4.148 4.031 5.645 1 98.81 60 ILE B N 1
ATOM 1603 C CA . ILE B 1 60 ? 4.523 2.656 5.973 1 98.81 60 ILE B CA 1
ATOM 1604 C C . ILE B 1 60 ? 5.668 2.205 5.066 1 98.81 60 ILE B C 1
ATOM 1606 O O . ILE B 1 60 ? 5.68 2.51 3.873 1 98.81 60 ILE B O 1
ATOM 1610 N N . LEU B 1 61 ? 6.73 1.593 5.66 1 98.56 61 LEU B N 1
ATOM 1611 C CA . LEU B 1 61 ? 7.816 0.956 4.922 1 98.56 61 LEU B CA 1
ATOM 1612 C C . LEU B 1 61 ? 7.379 -0.4 4.379 1 98.56 61 LEU B C 1
ATOM 1614 O O . LEU B 1 61 ? 6.852 -1.232 5.121 1 98.56 61 LEU B O 1
ATOM 1618 N N . CYS B 1 62 ? 7.629 -0.634 3.08 1 98.56 62 CYS B N 1
ATOM 1619 C CA . CYS B 1 62 ? 7.141 -1.844 2.428 1 98.56 62 CYS B CA 1
ATOM 1620 C C . CYS B 1 62 ? 8.25 -2.512 1.618 1 98.56 62 CYS B C 1
ATOM 1622 O O . CYS B 1 62 ? 9.234 -1.865 1.254 1 98.56 62 CYS B O 1
ATOM 1624 N N . TYR B 1 63 ? 8.07 -3.771 1.356 1 98.06 63 TYR B N 1
ATOM 1625 C CA . TYR B 1 63 ? 8.938 -4.574 0.506 1 98.06 63 TYR B CA 1
ATOM 1626 C C . TYR B 1 63 ? 8.227 -4.984 -0.775 1 98.06 63 TYR B C 1
ATOM 1628 O O . TYR B 1 63 ? 7 -5.109 -0.797 1 98.06 63 TYR B O 1
ATOM 1636 N N . ARG B 1 64 ? 9.016 -5.191 -1.79 1 96.75 64 ARG B N 1
ATOM 1637 C CA . ARG B 1 64 ? 8.523 -5.602 -3.1 1 96.75 64 ARG B CA 1
ATOM 1638 C C . ARG B 1 64 ? 8.914 -7.043 -3.408 1 96.75 64 ARG B C 1
ATOM 1640 O O . ARG B 1 64 ? 9.945 -7.523 -2.932 1 96.75 64 ARG B O 1
ATOM 1647 N N . PHE B 1 65 ? 8.109 -7.617 -4.27 1 98.06 65 PHE B N 1
ATOM 1648 C CA . PHE B 1 65 ? 8.453 -8.945 -4.758 1 98.06 65 PHE B CA 1
ATOM 1649 C C . PHE B 1 65 ? 9.336 -8.852 -6 1 98.06 65 PHE B C 1
ATOM 1651 O O . PHE B 1 65 ? 10.125 -9.758 -6.277 1 98.06 65 PHE B O 1
ATOM 1658 N N . GLU B 1 66 ? 9.18 -7.738 -6.719 1 97 66 GLU B N 1
ATOM 1659 C CA . GLU B 1 66 ? 9.789 -7.641 -8.047 1 97 66 GLU B CA 1
ATOM 1660 C C . GLU B 1 66 ? 11.133 -6.922 -7.984 1 97 66 GLU B C 1
ATOM 1662 O O . GLU B 1 66 ? 11.906 -6.961 -8.945 1 97 66 GLU B O 1
ATOM 1667 N N . LYS B 1 67 ? 11.422 -6.246 -6.898 1 96.31 67 LYS B N 1
ATOM 1668 C CA . LYS B 1 67 ? 12.688 -5.543 -6.699 1 96.31 67 LYS B CA 1
ATOM 1669 C C . LYS B 1 67 ? 13.188 -5.699 -5.266 1 96.31 67 LYS B C 1
ATOM 1671 O O . LYS B 1 67 ? 12.391 -5.898 -4.348 1 96.31 67 LYS B O 1
ATOM 1676 N N . SER B 1 68 ? 14.492 -5.551 -5.137 1 96.81 68 SER B N 1
ATOM 1677 C CA . SER B 1 68 ? 15.086 -5.734 -3.82 1 96.81 68 SER B CA 1
ATOM 1678 C C . SER B 1 68 ? 15.008 -4.457 -2.99 1 96.81 68 SER B C 1
ATOM 1680 O O . SER B 1 68 ? 15.039 -4.508 -1.76 1 96.81 68 SER B O 1
ATOM 1682 N N . GLU B 1 69 ? 14.922 -3.346 -3.684 1 95.94 69 GLU B N 1
ATOM 1683 C CA . GLU B 1 69 ? 14.82 -2.074 -2.973 1 95.94 69 GLU B CA 1
ATOM 1684 C C . GLU B 1 69 ? 13.469 -1.934 -2.277 1 95.94 69 GLU B C 1
ATOM 1686 O O . GLU B 1 69 ? 12.438 -2.309 -2.834 1 95.94 69 GLU B O 1
ATOM 1691 N N . SER B 1 70 ? 13.5 -1.428 -1.07 1 97.75 70 SER B N 1
ATOM 1692 C CA . SER B 1 70 ? 12.266 -1.115 -0.363 1 97.75 70 SER B CA 1
ATOM 1693 C C . SER B 1 70 ? 11.672 0.207 -0.842 1 97.75 70 SER B C 1
ATOM 1695 O O . SER B 1 70 ? 12.297 0.923 -1.629 1 97.75 70 SER B O 1
ATOM 1697 N N . TYR B 1 71 ? 10.438 0.431 -0.445 1 98.56 71 TYR B N 1
ATOM 1698 C CA . TYR B 1 71 ? 9.742 1.679 -0.734 1 98.56 71 TYR B CA 1
ATOM 1699 C C . TYR B 1 71 ? 8.836 2.076 0.425 1 98.56 71 TYR B C 1
ATOM 1701 O O . TYR B 1 71 ? 8.594 1.281 1.336 1 98.56 71 TYR B O 1
ATOM 1709 N N . ILE B 1 72 ? 8.461 3.359 0.413 1 98.81 72 ILE B N 1
ATOM 1710 C CA . ILE B 1 72 ? 7.473 3.773 1.4 1 98.81 72 ILE B CA 1
ATOM 1711 C C . ILE B 1 72 ? 6.168 4.152 0.699 1 98.81 72 ILE B C 1
ATOM 1713 O O . ILE B 1 72 ? 6.18 4.57 -0.461 1 98.81 72 ILE B O 1
ATOM 1717 N N . ARG B 1 73 ? 5.148 3.943 1.421 1 98.88 73 ARG B N 1
ATOM 1718 C CA . ARG B 1 73 ? 3.832 4.402 0.989 1 98.88 73 ARG B CA 1
ATOM 1719 C C . ARG B 1 73 ? 3.285 5.469 1.932 1 98.88 73 ARG B C 1
ATOM 1721 O O . ARG B 1 73 ? 3.234 5.262 3.146 1 98.88 73 ARG B O 1
ATOM 1728 N N . VAL B 1 74 ? 2.947 6.582 1.355 1 98.81 74 VAL B N 1
ATOM 1729 C CA . VAL B 1 74 ? 2.213 7.59 2.111 1 98.81 74 VAL B CA 1
ATOM 1730 C C . VAL B 1 74 ? 0.754 7.168 2.258 1 98.81 74 VAL B C 1
ATOM 1732 O O . VAL B 1 74 ? 0.061 6.949 1.263 1 98.81 74 VAL B O 1
ATOM 1735 N N . VAL B 1 75 ? 0.317 7.09 3.49 1 98.25 75 VAL B N 1
ATOM 1736 C CA . VAL B 1 75 ? -1.009 6.555 3.783 1 98.25 75 VAL B CA 1
ATOM 1737 C C . VAL B 1 75 ? -1.947 7.691 4.18 1 98.25 75 VAL B C 1
ATOM 1739 O O . VAL B 1 75 ? -3.158 7.609 3.965 1 98.25 75 VAL B O 1
ATOM 1742 N N . ALA B 1 76 ? -1.428 8.695 4.781 1 98.19 76 ALA B N 1
ATOM 1743 C CA . ALA B 1 76 ? -2.16 9.906 5.156 1 98.19 76 ALA B CA 1
ATOM 1744 C C . ALA B 1 76 ? -1.3 11.148 4.965 1 98.19 76 ALA B C 1
ATOM 1746 O O . ALA B 1 76 ? -0.113 11.148 5.305 1 98.19 76 ALA B O 1
ATOM 1747 N N . PHE B 1 77 ? -1.866 12.133 4.383 1 97.81 77 PHE B N 1
ATOM 1748 C CA . PHE B 1 77 ? -1.192 13.398 4.125 1 97.81 77 PHE B CA 1
ATOM 1749 C C . PHE B 1 77 ? -2.191 14.555 4.098 1 97.81 77 PHE B C 1
ATOM 1751 O O . PHE B 1 77 ? -3.051 14.617 3.217 1 97.81 77 PHE B O 1
ATOM 1758 N N . VAL B 1 78 ? -2.064 15.414 5.113 1 97.06 78 VAL B N 1
ATOM 1759 C CA . VAL B 1 78 ? -3.055 16.484 5.207 1 97.06 78 VAL B CA 1
ATOM 1760 C C . VAL B 1 78 ? -2.424 17.719 5.848 1 97.06 78 VAL B C 1
ATOM 1762 O O . VAL B 1 78 ? -1.585 17.609 6.746 1 97.06 78 VAL B O 1
ATOM 1765 N N . VAL B 1 79 ? -2.736 18.812 5.316 1 96.31 79 VAL B N 1
ATOM 1766 C CA . VAL B 1 79 ? -2.402 20.125 5.879 1 96.31 79 VAL B CA 1
ATOM 1767 C C . VAL B 1 79 ? -3.684 20.906 6.16 1 96.31 79 VAL B C 1
ATOM 1769 O O . VAL B 1 79 ? -4.637 20.859 5.379 1 96.31 79 VAL B O 1
ATOM 1772 N N . ASN B 1 80 ? -3.662 21.547 7.277 1 93.25 80 ASN B N 1
ATOM 1773 C CA . ASN B 1 80 ? -4.789 22.406 7.602 1 93.25 80 ASN B CA 1
ATOM 1774 C C . ASN B 1 80 ? -5.191 23.281 6.414 1 93.25 80 ASN B C 1
ATOM 1776 O O . ASN B 1 80 ? -4.344 23.922 5.793 1 93.25 80 ASN B O 1
ATOM 1780 N N . SER B 1 81 ? -6.426 23.328 6.121 1 84.06 81 SER B N 1
ATOM 1781 C CA . SER B 1 81 ? -6.957 23.953 4.914 1 84.06 81 SER B CA 1
ATOM 1782 C C . SER B 1 81 ? -6.676 25.453 4.906 1 84.06 81 SER B C 1
ATOM 1784 O O . SER B 1 81 ? -6.453 26.047 3.846 1 84.06 81 SER B O 1
ATOM 1786 N N . GLY B 1 82 ? -6.711 26.062 6.074 1 83.69 82 GLY B N 1
ATOM 1787 C CA . GLY B 1 82 ? -6.457 27.484 6.176 1 83.69 82 GLY B CA 1
ATOM 1788 C C . GLY B 1 82 ? -5.008 27.844 5.914 1 83.69 82 GLY B C 1
ATOM 1789 O O . GLY B 1 82 ? -4.668 29.031 5.816 1 83.69 82 GLY B O 1
ATOM 1790 N N . LEU B 1 83 ? -4.188 26.875 5.695 1 80.75 83 LEU B N 1
ATOM 1791 C CA . LEU B 1 83 ? -2.754 27.125 5.574 1 80.75 83 LEU B CA 1
ATOM 1792 C C . LEU B 1 83 ? -2.186 26.422 4.344 1 80.75 83 LEU B C 1
ATOM 1794 O O . LEU B 1 83 ? -0.978 26.188 4.258 1 80.75 83 LEU B O 1
ATOM 1798 N N . ARG B 1 84 ? -3.025 26.109 3.486 1 71.75 84 ARG B N 1
ATOM 1799 C CA . ARG B 1 84 ? -2.545 25.5 2.258 1 71.75 84 ARG B CA 1
ATOM 1800 C C . ARG B 1 84 ? -1.803 26.5 1.388 1 71.75 84 ARG B C 1
ATOM 1802 O O . ARG B 1 84 ? -2.17 27.688 1.342 1 71.75 84 ARG B O 1
ATOM 1809 N N . GLY B 1 85 ? -0.691 26.031 0.812 1 75.31 85 GLY B N 1
ATOM 1810 C CA . GLY B 1 85 ? 0.134 26.891 -0.021 1 75.31 85 GLY B CA 1
ATOM 1811 C C . GLY B 1 85 ? 1.246 27.578 0.749 1 75.31 85 GLY B C 1
ATOM 1812 O O . GLY B 1 85 ? 2.059 28.297 0.165 1 75.31 85 GLY B O 1
ATOM 1813 N N . ASN B 1 86 ? 1.356 27.266 1.984 1 83.5 86 ASN B N 1
ATOM 1814 C CA . ASN B 1 86 ? 2.357 27.906 2.822 1 83.5 86 ASN B CA 1
ATOM 1815 C C . ASN B 1 86 ? 3.619 27.062 2.949 1 83.5 86 ASN B C 1
ATOM 1817 O O . ASN B 1 86 ? 4.461 27.328 3.812 1 83.5 86 ASN B O 1
ATOM 1821 N N . GLY B 1 87 ? 3.678 25.984 2.223 1 93.69 87 GLY B N 1
ATOM 1822 C CA . GLY B 1 87 ? 4.906 25.203 2.18 1 93.69 87 GLY B CA 1
ATOM 1823 C C . GLY B 1 87 ? 4.926 24.062 3.182 1 93.69 87 GLY B C 1
ATOM 1824 O O . GLY B 1 87 ? 5.863 23.266 3.201 1 93.69 87 GLY B O 1
ATOM 1825 N N . ILE B 1 88 ? 3.949 23.984 4.055 1 96.31 88 ILE B N 1
ATOM 1826 C CA . ILE B 1 88 ? 3.885 22.953 5.086 1 96.31 88 ILE B CA 1
ATOM 1827 C C . ILE B 1 88 ?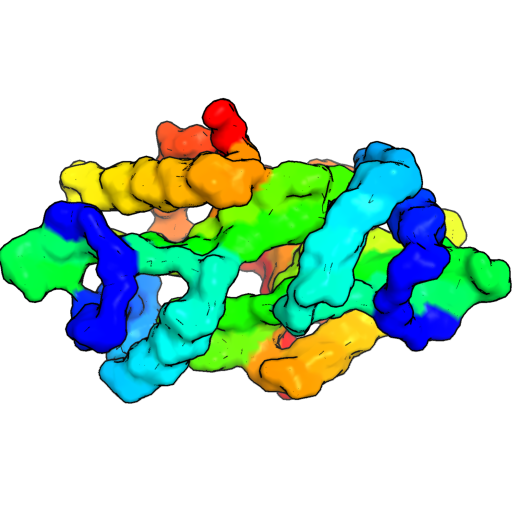 3.879 21.562 4.438 1 96.31 88 ILE B C 1
ATOM 1829 O O . ILE B 1 88 ? 4.609 20.672 4.863 1 96.31 88 ILE B O 1
ATOM 1833 N N . GLY B 1 89 ? 3.086 21.406 3.4 1 97.06 89 GLY B N 1
ATOM 1834 C CA . GLY B 1 89 ? 3.057 20.156 2.68 1 97.06 89 GLY B CA 1
ATOM 1835 C C . GLY B 1 89 ? 4.414 19.734 2.143 1 97.06 89 GLY B C 1
ATOM 1836 O O . GLY B 1 89 ? 4.816 18.578 2.275 1 97.06 89 GLY B O 1
ATOM 1837 N N . THR B 1 90 ? 5.062 20.703 1.614 1 96.94 90 THR B N 1
ATOM 1838 C CA . THR B 1 90 ? 6.387 20.453 1.055 1 96.94 90 THR B CA 1
ATOM 1839 C C . THR B 1 90 ? 7.371 20.047 2.148 1 96.94 90 THR B C 1
ATOM 1841 O O . THR B 1 90 ? 8.156 19.109 1.971 1 96.94 90 THR B O 1
ATOM 1844 N N . LYS B 1 91 ? 7.332 20.688 3.225 1 97.88 91 LYS B N 1
ATOM 1845 C CA . LYS B 1 91 ? 8.203 20.359 4.348 1 97.88 91 LYS B CA 1
ATOM 1846 C C . LYS B 1 91 ? 7.941 18.938 4.848 1 97.88 91 LYS B C 1
ATOM 1848 O O . LYS B 1 91 ? 8.883 18.188 5.117 1 97.88 91 LYS B O 1
ATOM 1853 N N . LEU B 1 92 ? 6.695 18.562 4.98 1 98.56 92 LEU B N 1
ATOM 1854 C CA . LEU B 1 92 ? 6.316 17.234 5.445 1 98.56 92 LEU B CA 1
ATOM 1855 C C . LEU B 1 92 ? 6.758 16.172 4.449 1 98.56 92 LEU B C 1
ATOM 1857 O O . LEU B 1 92 ? 7.32 15.141 4.844 1 98.56 92 LEU B O 1
ATOM 1861 N N . LEU B 1 93 ? 6.52 16.422 3.193 1 98.44 93 LEU B N 1
ATOM 1862 C CA . LEU B 1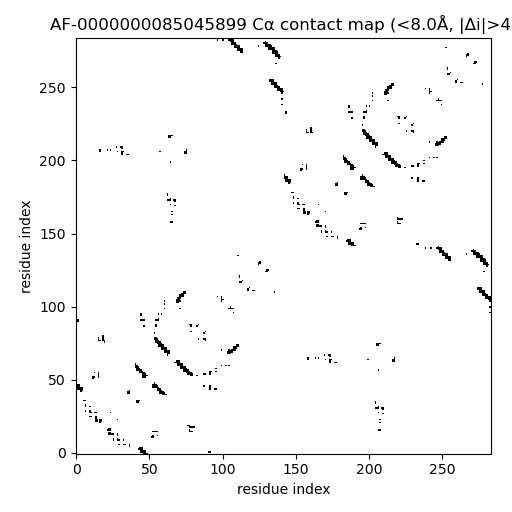 93 ? 6.902 15.461 2.164 1 98.44 93 LEU B CA 1
ATOM 1863 C C . LEU B 1 93 ? 8.414 15.297 2.113 1 98.44 93 LEU B C 1
ATOM 1865 O O . LEU B 1 93 ? 8.922 14.18 1.952 1 98.44 93 LEU B O 1
ATOM 1869 N N . ASN B 1 94 ? 9.156 16.375 2.234 1 98.38 94 ASN B N 1
ATOM 1870 C CA . ASN B 1 94 ? 10.609 16.297 2.303 1 98.38 94 ASN B CA 1
ATOM 1871 C C . ASN B 1 94 ? 11.062 15.406 3.459 1 98.38 94 ASN B C 1
ATOM 1873 O O . ASN B 1 94 ? 11.992 14.609 3.311 1 98.38 94 ASN B O 1
ATOM 1877 N N . GLU B 1 95 ? 10.461 15.547 4.57 1 98.69 95 GLU B N 1
ATOM 1878 C CA . GLU B 1 95 ? 10.812 14.719 5.723 1 98.69 95 GLU B CA 1
ATOM 1879 C C . GLU B 1 95 ? 10.5 13.25 5.457 1 98.69 95 GLU B C 1
ATOM 1881 O O . GLU B 1 95 ? 11.266 12.367 5.859 1 98.69 95 GLU B O 1
ATOM 1886 N N . ALA B 1 96 ? 9.359 12.992 4.848 1 98.75 96 ALA B N 1
ATOM 1887 C CA . ALA B 1 96 ? 9.008 11.633 4.457 1 98.75 96 ALA B CA 1
ATOM 1888 C C . ALA B 1 96 ? 10.078 11.031 3.551 1 98.75 96 ALA B C 1
ATOM 1890 O O . ALA B 1 96 ? 10.484 9.875 3.74 1 98.75 96 ALA B O 1
ATOM 1891 N N . GLU B 1 97 ? 10.516 11.781 2.6 1 98.69 97 GLU B N 1
ATOM 1892 C CA . GLU B 1 97 ? 11.547 11.32 1.678 1 98.69 97 GLU B CA 1
ATOM 1893 C C . GLU B 1 97 ? 12.867 11.078 2.402 1 98.69 97 GLU B C 1
ATOM 1895 O O . GLU B 1 97 ? 13.578 10.117 2.111 1 98.69 97 GLU B O 1
ATOM 1900 N N . ASN B 1 98 ? 13.195 11.969 3.264 1 98.5 98 ASN B N 1
ATOM 1901 C CA . ASN B 1 98 ? 14.391 11.773 4.078 1 98.5 98 ASN B CA 1
ATOM 1902 C C . ASN B 1 98 ? 14.312 10.484 4.883 1 98.5 98 ASN B C 1
ATOM 1904 O O . ASN B 1 98 ? 15.289 9.727 4.945 1 98.5 98 ASN B O 1
ATOM 1908 N N . TRP B 1 99 ? 13.211 10.273 5.539 1 98.62 99 TRP B N 1
ATOM 1909 C CA . TRP B 1 99 ? 13.016 9.031 6.289 1 98.62 99 TRP B CA 1
ATOM 1910 C C . TRP B 1 99 ? 13.141 7.816 5.379 1 98.62 99 TRP B C 1
ATOM 1912 O O . TRP B 1 99 ? 13.758 6.816 5.75 1 98.62 99 TRP B O 1
ATOM 1922 N N . ALA B 1 100 ? 12.516 7.906 4.203 1 98.62 100 ALA B N 1
ATOM 1923 C CA . ALA B 1 100 ? 12.602 6.824 3.227 1 98.62 100 ALA B CA 1
ATOM 1924 C C . ALA B 1 100 ? 14.047 6.473 2.92 1 98.62 100 ALA B C 1
ATOM 1926 O O . ALA B 1 100 ? 14.438 5.305 2.977 1 98.62 100 ALA B O 1
ATOM 1927 N N . LYS B 1 101 ? 14.836 7.465 2.65 1 98.19 101 LYS B N 1
ATOM 1928 C CA . LYS B 1 101 ? 16.25 7.266 2.334 1 98.19 101 LYS B CA 1
ATOM 1929 C C . LYS B 1 101 ? 16.984 6.629 3.508 1 98.19 101 LYS B C 1
ATOM 1931 O O . LYS B 1 101 ? 17.812 5.734 3.314 1 98.19 101 LYS B O 1
ATOM 1936 N N . LYS B 1 102 ? 16.672 7.078 4.641 1 97.69 102 LYS B N 1
ATOM 1937 C CA . LYS B 1 102 ? 17.297 6.527 5.844 1 97.69 102 LYS B CA 1
ATOM 1938 C C . LYS B 1 102 ? 16.953 5.047 6 1 97.69 102 LYS B C 1
ATOM 1940 O O . LYS B 1 102 ? 17.766 4.277 6.527 1 97.69 102 LYS B O 1
ATOM 1945 N N . GLN B 1 103 ? 15.773 4.664 5.555 1 96.81 103 GLN B N 1
ATOM 1946 C CA . GLN B 1 103 ? 15.344 3.273 5.637 1 96.81 103 GLN B CA 1
ATOM 1947 C C . GLN B 1 103 ? 15.883 2.461 4.465 1 96.81 103 GLN B C 1
ATOM 1949 O O . GLN B 1 103 ? 15.594 1.269 4.344 1 96.81 103 GLN B O 1
ATOM 1954 N N . GLY B 1 104 ? 16.578 3.135 3.525 1 95.94 104 GLY B N 1
ATOM 1955 C CA . GLY B 1 104 ? 17.109 2.449 2.355 1 95.94 104 GLY B CA 1
ATOM 1956 C C . GLY B 1 104 ? 16.094 2.314 1.236 1 95.94 104 GLY B C 1
ATOM 1957 O O . GLY B 1 104 ? 16.312 1.566 0.28 1 95.94 104 GLY B O 1
ATOM 1958 N N . ALA B 1 105 ? 14.938 2.951 1.376 1 98.19 105 ALA B N 1
ATOM 1959 C CA . ALA B 1 105 ? 13.914 2.922 0.338 1 98.19 105 ALA B CA 1
ATOM 1960 C C . ALA B 1 105 ? 14.32 3.781 -0.857 1 98.19 105 ALA B C 1
ATOM 1962 O O . ALA B 1 105 ? 14.93 4.84 -0.69 1 98.19 105 ALA B O 1
ATOM 1963 N N . LYS B 1 106 ? 13.828 3.357 -2.014 1 98.31 106 LYS B N 1
ATOM 1964 C CA . LYS B 1 106 ? 14.219 4.066 -3.229 1 98.31 106 LYS B CA 1
ATOM 1965 C C . LYS B 1 106 ? 13 4.648 -3.941 1 98.31 106 LYS B C 1
ATOM 1967 O O . LYS B 1 106 ? 13.117 5.156 -5.059 1 98.31 106 LYS B O 1
ATOM 1972 N N . MET B 1 107 ? 11.891 4.59 -3.271 1 98.56 107 MET B N 1
ATOM 1973 C CA . MET B 1 107 ? 10.664 5.086 -3.891 1 98.56 107 MET B CA 1
ATOM 1974 C C . MET B 1 107 ? 9.656 5.512 -2.83 1 98.56 107 MET B C 1
ATOM 1976 O O . MET B 1 107 ? 9.57 4.895 -1.767 1 98.56 107 MET B O 1
ATOM 1980 N N . VAL B 1 108 ? 8.992 6.562 -3.158 1 98.88 108 VAL B N 1
ATOM 1981 C CA . VAL B 1 108 ? 7.809 6.969 -2.412 1 98.88 108 VAL B CA 1
ATOM 1982 C C . VAL B 1 108 ? 6.562 6.777 -3.275 1 98.88 108 VAL B C 1
ATOM 1984 O O . VAL B 1 108 ? 6.551 7.152 -4.453 1 98.88 108 VAL B O 1
ATOM 1987 N N . THR B 1 109 ? 5.547 6.152 -2.672 1 98.81 109 THR B N 1
ATOM 1988 C CA . THR B 1 109 ? 4.312 5.926 -3.414 1 98.81 109 THR B CA 1
ATOM 1989 C C . THR B 1 109 ? 3.105 6.414 -2.617 1 98.81 109 THR B C 1
ATOM 1991 O O . THR B 1 109 ? 3.201 6.629 -1.408 1 98.81 109 THR B O 1
ATOM 1994 N N . LEU B 1 110 ? 2.062 6.699 -3.287 1 98.69 110 LEU B N 1
ATOM 1995 C CA . LEU B 1 110 ? 0.771 6.973 -2.666 1 98.69 110 LEU B CA 1
ATOM 1996 C C . LEU B 1 110 ? -0.366 6.758 -3.658 1 98.69 110 LEU B C 1
ATOM 1998 O O . LEU B 1 110 ? -0.131 6.633 -4.863 1 98.69 110 LEU B O 1
ATOM 2002 N N . ASN B 1 111 ? -1.546 6.551 -3.143 1 98.31 111 ASN B N 1
ATOM 2003 C CA . ASN B 1 111 ? -2.777 6.609 -3.922 1 98.31 111 ASN B CA 1
ATOM 2004 C C . ASN B 1 111 ? -3.584 7.867 -3.604 1 98.31 111 ASN B C 1
ATOM 2006 O O . ASN B 1 111 ? -3.672 8.273 -2.445 1 98.31 111 ASN B O 1
ATOM 2010 N N . SER B 1 112 ? -4.117 8.469 -4.602 1 97.62 112 SER B N 1
ATOM 2011 C CA . SER B 1 112 ? -5.023 9.594 -4.453 1 97.62 112 SER B CA 1
ATOM 2012 C C . SER B 1 112 ? -6.309 9.383 -5.254 1 97.62 112 SER B C 1
ATOM 2014 O O . SER B 1 112 ? -6.258 8.992 -6.422 1 97.62 112 SER B O 1
ATOM 2016 N N . GLY B 1 113 ? -7.371 9.617 -4.543 1 95.94 113 GLY B N 1
ATOM 2017 C CA . GLY B 1 113 ? -8.656 9.422 -5.191 1 95.94 113 GLY B CA 1
ATOM 2018 C C . GLY B 1 113 ? -8.828 10.258 -6.445 1 95.94 113 GLY B C 1
ATOM 2019 O O . GLY B 1 113 ? -8.117 11.25 -6.637 1 95.94 113 GLY B O 1
ATOM 2020 N N . ASN B 1 114 ? -9.812 9.875 -7.281 1 94.38 114 ASN B N 1
ATOM 2021 C CA . ASN B 1 114 ? -9.969 10.516 -8.586 1 94.38 114 ASN B CA 1
ATOM 2022 C C . ASN B 1 114 ? -11.148 11.477 -8.602 1 94.38 114 ASN B C 1
ATOM 2024 O O . ASN B 1 114 ? -11.547 11.969 -9.664 1 94.38 114 ASN B O 1
ATOM 2028 N N . ARG B 1 115 ? -11.672 11.773 -7.484 1 90.5 115 ARG B N 1
ATOM 2029 C CA . ARG B 1 115 ? -12.727 12.781 -7.438 1 90.5 115 ARG B CA 1
ATOM 2030 C C . ARG B 1 115 ? -12.172 14.164 -7.742 1 90.5 115 ARG B C 1
ATOM 2032 O O . ARG B 1 115 ? -11 14.445 -7.477 1 90.5 115 ARG B O 1
ATOM 2039 N N . THR B 1 116 ? -13.023 14.984 -8.258 1 89.25 116 THR B N 1
ATOM 2040 C CA . THR B 1 116 ? -12.609 16.297 -8.758 1 89.25 116 THR B CA 1
ATOM 2041 C C . THR B 1 116 ? -11.961 17.109 -7.645 1 89.25 116 THR B C 1
ATOM 2043 O O . THR B 1 116 ? -11.055 17.906 -7.895 1 89.25 116 THR B O 1
ATOM 2046 N N . GLU B 1 117 ? -12.383 16.906 -6.445 1 86.75 117 GLU B N 1
ATOM 2047 C CA . GLU B 1 117 ? -11.852 17.672 -5.316 1 86.75 117 GLU B CA 1
ATOM 2048 C C . GLU B 1 117 ? -10.383 17.328 -5.07 1 86.75 117 GLU B C 1
ATOM 2050 O O . GLU B 1 117 ? -9.695 18.031 -4.336 1 86.75 117 GLU B O 1
ATOM 2055 N N . ARG B 1 118 ? -9.898 16.281 -5.754 1 90.12 118 ARG B N 1
ATOM 2056 C CA . ARG B 1 118 ? -8.523 15.836 -5.531 1 90.12 118 ARG B CA 1
ATOM 2057 C C . ARG B 1 118 ? -7.598 16.359 -6.629 1 90.12 118 ARG B C 1
ATOM 2059 O O . ARG B 1 118 ? -6.387 16.109 -6.594 1 90.12 118 ARG B O 1
ATOM 2066 N N . ASN B 1 119 ? -8.078 17.141 -7.57 1 92.56 119 ASN B N 1
ATOM 2067 C CA . ASN B 1 119 ? -7.281 17.625 -8.695 1 92.56 119 ASN B CA 1
ATOM 2068 C C . ASN B 1 119 ? -6.086 18.438 -8.219 1 92.56 119 ASN B C 1
ATOM 2070 O O . ASN B 1 119 ? -4.988 18.328 -8.773 1 92.56 119 ASN B O 1
ATOM 2074 N N . ASP B 1 120 ? -6.328 19.25 -7.254 1 91.31 120 ASP B N 1
ATOM 2075 C CA . ASP B 1 120 ? -5.234 20.062 -6.723 1 91.31 120 ASP B CA 1
ATOM 2076 C C . ASP B 1 120 ? -4.145 19.172 -6.113 1 91.31 120 ASP B C 1
ATOM 2078 O O . ASP B 1 120 ? -2.953 19.453 -6.285 1 91.31 120 ASP B O 1
ATOM 2082 N N . ALA B 1 121 ? -4.57 18.156 -5.398 1 93.19 121 ALA B N 1
ATOM 2083 C CA . ALA B 1 121 ? -3.607 17.219 -4.82 1 93.19 121 ALA B CA 1
ATOM 2084 C C . ALA B 1 121 ? -2.801 16.531 -5.914 1 93.19 121 ALA B C 1
ATOM 2086 O O . ALA B 1 121 ? -1.579 16.391 -5.801 1 93.19 121 ALA B O 1
ATOM 2087 N N . HIS B 1 122 ? -3.445 16.109 -6.988 1 97.25 122 HIS B N 1
ATOM 2088 C CA . HIS B 1 122 ? -2.762 15.461 -8.102 1 97.25 122 HIS B CA 1
ATOM 2089 C C . HIS B 1 122 ? -1.708 16.375 -8.711 1 97.25 122 HIS B C 1
ATOM 2091 O O . HIS B 1 122 ? -0.567 15.961 -8.93 1 97.25 122 HIS B O 1
ATOM 2097 N N . ASN B 1 123 ? -2.098 17.609 -8.953 1 96 123 ASN B N 1
ATOM 2098 C CA . ASN B 1 123 ? -1.161 18.578 -9.5 1 96 123 ASN B CA 1
ATOM 2099 C C . ASN B 1 123 ? 0.024 18.797 -8.562 1 96 123 ASN B C 1
ATOM 2101 O O . ASN B 1 123 ? 1.16 18.953 -9.016 1 96 123 ASN B O 1
ATOM 2105 N N . TYR B 1 124 ? -0.307 18.891 -7.305 1 95.5 124 TYR B N 1
ATOM 2106 C CA . TYR B 1 124 ? 0.746 19.031 -6.309 1 95.5 124 TYR B CA 1
ATOM 2107 C C . TYR B 1 124 ? 1.747 17.891 -6.398 1 95.5 124 TYR B C 1
ATOM 2109 O O . TYR B 1 124 ? 2.959 18.125 -6.43 1 95.5 124 TYR B O 1
ATOM 2117 N N . TYR B 1 125 ? 1.297 16.625 -6.477 1 98 125 TYR B N 1
ATOM 2118 C CA . TYR B 1 125 ? 2.178 15.469 -6.535 1 98 125 TYR B CA 1
ATOM 2119 C C . TYR B 1 125 ? 3.027 15.5 -7.801 1 98 125 TYR B C 1
ATOM 2121 O O . TYR B 1 125 ? 4.223 15.195 -7.762 1 98 125 TYR B O 1
ATOM 2129 N N . ILE B 1 126 ? 2.402 15.875 -8.875 1 98 126 ILE B N 1
ATOM 2130 C CA . ILE B 1 126 ? 3.123 15.953 -10.141 1 98 126 ILE B CA 1
ATOM 2131 C C . ILE B 1 126 ? 4.238 16.984 -10.031 1 98 126 ILE B C 1
ATOM 2133 O O . ILE B 1 126 ? 5.379 16.719 -10.422 1 98 126 ILE B O 1
ATOM 2137 N N . ARG B 1 127 ? 3.979 18.109 -9.469 1 97.12 127 ARG B N 1
ATOM 2138 C CA . ARG B 1 127 ? 4.973 19.156 -9.289 1 97.12 127 ARG B CA 1
ATOM 2139 C C . ARG B 1 127 ? 6.102 18.703 -8.375 1 97.12 127 ARG B C 1
ATOM 2141 O O . ARG B 1 127 ? 7.23 19.172 -8.484 1 97.12 127 ARG B O 1
ATOM 2148 N N . ARG B 1 128 ? 5.785 17.766 -7.512 1 97.38 128 ARG B N 1
ATOM 2149 C CA . ARG B 1 128 ? 6.773 17.281 -6.555 1 97.38 128 ARG B CA 1
ATOM 2150 C C . ARG B 1 128 ? 7.539 16.094 -7.117 1 97.38 128 ARG B C 1
ATOM 2152 O O . ARG B 1 128 ? 8.25 15.398 -6.387 1 97.38 128 ARG B O 1
ATOM 2159 N N . GLY B 1 129 ? 7.324 15.727 -8.359 1 98.06 129 GLY B N 1
ATOM 2160 C CA . GLY B 1 129 ? 8.141 14.719 -9.023 1 98.06 129 GLY B CA 1
ATOM 2161 C C . GLY B 1 129 ? 7.484 13.352 -9.062 1 98.06 129 GLY B C 1
ATOM 2162 O O . GLY B 1 129 ? 8.109 12.375 -9.477 1 98.06 129 GLY B O 1
ATOM 2163 N N . PHE B 1 130 ? 6.215 13.297 -8.656 1 98.75 130 PHE B N 1
ATOM 2164 C CA . PHE B 1 130 ? 5.496 12.031 -8.773 1 98.75 130 PHE B CA 1
ATOM 2165 C C . PHE B 1 130 ? 4.945 11.844 -10.18 1 98.75 130 PHE B C 1
ATOM 2167 O O . PHE B 1 130 ? 4.656 12.82 -10.875 1 98.75 130 PHE B O 1
ATOM 2174 N N . GLU B 1 131 ? 4.785 10.57 -10.508 1 98.44 131 GLU B N 1
ATOM 2175 C CA . GLU B 1 131 ? 4.102 10.18 -11.742 1 98.44 131 GLU B CA 1
ATOM 2176 C C . GLU B 1 131 ? 2.887 9.305 -11.445 1 98.44 131 GLU B C 1
ATOM 2178 O O . GLU B 1 131 ? 2.992 8.305 -10.742 1 98.44 131 GLU B O 1
ATOM 2183 N N . GLY B 1 132 ? 1.775 9.727 -11.977 1 97.81 132 GLY B N 1
ATOM 2184 C CA . GLY B 1 132 ? 0.58 8.906 -11.859 1 97.81 132 GLY B CA 1
ATOM 2185 C C . GLY B 1 132 ? 0.516 7.793 -12.891 1 97.81 132 GLY B C 1
ATOM 2186 O O . GLY B 1 132 ? 0.042 8.008 -14.008 1 97.81 132 GLY B O 1
ATOM 2187 N N . LYS B 1 133 ? 0.928 6.543 -12.422 1 97.31 133 LYS B N 1
ATOM 2188 C CA . LYS B 1 133 ? 1.148 5.531 -13.453 1 97.31 133 LYS B CA 1
ATOM 2189 C C . LYS B 1 133 ? 0.293 4.293 -13.195 1 97.31 133 LYS B C 1
ATOM 2191 O O . LYS B 1 133 ? 0.379 3.309 -13.93 1 97.31 133 LYS B O 1
ATOM 2196 N N . ALA B 1 134 ? -0.495 4.348 -12.203 1 98.25 134 ALA B N 1
ATOM 2197 C CA . ALA B 1 134 ? -1.274 3.152 -11.883 1 98.25 134 ALA B CA 1
ATOM 2198 C C . ALA B 1 134 ? -2.701 3.52 -11.484 1 98.25 134 ALA B C 1
ATOM 2200 O O . ALA B 1 134 ? -2.977 4.664 -11.125 1 98.25 134 ALA B O 1
ATOM 2201 N N . THR B 1 135 ? -3.564 2.574 -11.656 1 98.31 135 THR B N 1
ATOM 2202 C CA . THR B 1 135 ? -4.91 2.648 -11.094 1 98.31 135 THR B CA 1
ATOM 2203 C C . THR B 1 135 ? -4.98 1.914 -9.758 1 98.31 135 THR B C 1
ATOM 2205 O O . THR B 1 135 ? -4.492 0.79 -9.641 1 98.31 135 THR B O 1
ATOM 2208 N N . GLY B 1 136 ? -5.48 2.635 -8.75 1 98.5 136 GLY B N 1
ATOM 2209 C CA . GLY B 1 136 ? -5.766 1.998 -7.477 1 98.5 136 GLY B CA 1
ATOM 2210 C C . GLY B 1 136 ? -7.109 1.3 -7.441 1 98.5 136 GLY B C 1
ATOM 2211 O O . GLY B 1 136 ? -8.141 1.918 -7.711 1 98.5 136 GLY B O 1
ATOM 2212 N N . PHE B 1 137 ? -7.109 0.008 -7.125 1 98.81 137 PHE B N 1
ATOM 2213 C CA . PHE B 1 137 ? -8.312 -0.817 -7.07 1 98.81 137 PHE B CA 1
ATOM 2214 C C . PHE B 1 137 ? -8.656 -1.165 -5.629 1 98.81 137 PHE B C 1
ATOM 2216 O O . PHE B 1 137 ? -7.773 -1.452 -4.82 1 98.81 137 PHE B O 1
ATOM 2223 N N . TYR B 1 138 ? -9.938 -1.108 -5.332 1 98.62 138 TYR B N 1
ATOM 2224 C CA . TYR B 1 138 ? -10.445 -1.367 -3.99 1 98.62 138 TYR B CA 1
ATOM 2225 C C . TYR B 1 138 ? -11.633 -2.322 -4.031 1 98.62 138 TYR B C 1
ATOM 2227 O O . TYR B 1 138 ? -12.516 -2.191 -4.887 1 98.62 138 TYR B O 1
ATOM 2235 N N . LYS B 1 139 ? -11.633 -3.275 -3.176 1 98.69 139 LYS B N 1
ATOM 2236 C CA . LYS B 1 139 ? -12.766 -4.188 -3.006 1 98.69 139 LYS B CA 1
ATOM 2237 C C . LYS B 1 139 ? -13.141 -4.328 -1.534 1 98.69 139 LYS B C 1
ATOM 2239 O O . LYS B 1 139 ? -12.32 -4.746 -0.714 1 98.69 139 LYS B O 1
ATOM 2244 N N . GLN B 1 140 ? -14.367 -3.959 -1.181 1 98.25 140 GLN B N 1
ATOM 2245 C CA . GLN B 1 140 ? -14.867 -4.129 0.18 1 98.25 140 GLN B CA 1
ATOM 2246 C C . GLN B 1 140 ? -15.141 -5.598 0.485 1 98.25 140 GLN B C 1
ATOM 2248 O O . GLN B 1 140 ? -15.664 -6.324 -0.364 1 98.25 140 GLN B O 1
ATOM 2253 N N . LEU B 1 141 ? -14.734 -5.93 1.673 1 97.56 141 LEU B N 1
ATOM 2254 C CA . LEU B 1 141 ? -15.023 -7.285 2.127 1 97.56 141 LEU B CA 1
ATOM 2255 C C . LEU B 1 141 ? -16.25 -7.301 3.041 1 97.56 141 LEU B C 1
ATOM 2257 O O . LEU B 1 141 ? -16.438 -6.395 3.855 1 97.56 141 LEU B O 1
ATOM 2261 N N . ASN B 1 142 ? -17.281 -8.172 2.873 1 84.81 142 ASN B N 1
ATOM 2262 C CA . ASN B 1 142 ? -18.5 -8.32 3.674 1 84.81 142 ASN B CA 1
ATOM 2263 C C . ASN B 1 142 ? -18.266 -9.211 4.887 1 84.81 142 ASN B C 1
ATOM 2265 O O . ASN B 1 142 ? -17.438 -10.125 4.84 1 84.81 142 ASN B O 1
#

Organism: Alkalihalophilus pseudofirmus (strain ATCC BAA-2126 / JCM 17055 / OF4) (NCBI:txid398511)